Protein AF-A0A1F6Z0S8-F1 (afdb_monomer_lite)

Secondary structure (DSSP, 8-state):
---TTT----TTPPEEEEEETTEEEEEEHHHHHHH-PPB-PPPPHHHHHHHHS---HHHHHHHHTT--TTHHHHHHHHHHHHHHHHHHHHHHHHHHHHHHH----TTBPTTHHHHHHHHHHHTT--HHHHHHHHTS-HHHHHHHHHT---TTTHHHHHHHHHHHT---BTT------------------------GGG--HHHHHHHHHHHHHHHT-------------------PPPP----PPPHHHHHHHHH--

Structure (mmCIF, N/CA/C/O backbone):
data_AF-A0A1F6Z0S8-F1
#
_entry.id   AF-A0A1F6Z0S8-F1
#
loop_
_atom_site.group_PDB
_atom_site.id
_atom_site.type_symbol
_atom_site.label_atom_id
_atom_site.label_alt_id
_atom_site.label_comp_id
_atom_site.label_asym_id
_atom_site.label_entity_id
_atom_site.label_seq_id
_atom_site.pdbx_PDB_ins_code
_atom_site.Cartn_x
_atom_site.Cartn_y
_atom_site.Cartn_z
_atom_site.occupancy
_atom_site.B_iso_or_equiv
_atom_site.auth_seq_id
_atom_site.auth_comp_id
_atom_site.auth_asym_id
_atom_site.auth_atom_id
_atom_site.pdbx_PDB_model_num
ATOM 1 N N . MET A 1 1 ? -33.193 -1.444 57.296 1.00 81.31 1 MET A N 1
ATOM 2 C CA . MET A 1 1 ? -33.873 -1.836 56.042 1.00 81.31 1 MET A CA 1
ATOM 3 C C . MET A 1 1 ? -34.195 -3.302 56.176 1.00 81.31 1 MET A C 1
ATOM 5 O O . MET A 1 1 ? -33.295 -4.051 56.524 1.00 81.31 1 MET A O 1
ATOM 9 N N . GLU A 1 2 ? -35.451 -3.679 55.981 1.00 88.62 2 GLU A N 1
ATOM 10 C CA . GLU A 1 2 ? -35.928 -5.032 56.276 1.00 88.62 2 GLU A CA 1
ATOM 11 C C . GLU A 1 2 ? -36.569 -5.638 55.032 1.00 88.62 2 GLU A C 1
ATOM 13 O O . GLU A 1 2 ? -37.065 -4.918 54.161 1.00 88.62 2 GLU A O 1
ATOM 18 N N . CYS A 1 3 ? -36.525 -6.964 54.925 1.00 90.69 3 CYS A N 1
ATOM 19 C CA . CYS A 1 3 ? -37.205 -7.669 53.847 1.00 90.69 3 CYS A CA 1
ATOM 20 C C . CYS A 1 3 ? -38.718 -7.639 54.081 1.00 90.69 3 CYS A C 1
ATOM 22 O O . CYS A 1 3 ? -39.178 -8.128 55.109 1.00 90.69 3 CYS A O 1
ATOM 24 N N . TYR A 1 4 ? -39.492 -7.184 53.092 1.00 90.31 4 TYR A N 1
ATOM 25 C CA . TYR A 1 4 ? -40.957 -7.127 53.191 1.00 90.31 4 TYR A CA 1
ATOM 26 C C . TYR A 1 4 ? -41.605 -8.488 53.507 1.00 90.31 4 TYR A C 1
ATOM 28 O O . TYR A 1 4 ? -42.649 -8.549 54.143 1.00 90.31 4 TYR A O 1
ATOM 36 N N . ARG A 1 5 ? -40.994 -9.600 53.069 1.00 88.88 5 ARG A N 1
ATOM 37 C CA . ARG A 1 5 ? -41.604 -10.933 53.197 1.00 88.88 5 ARG A CA 1
ATOM 38 C C . ARG A 1 5 ? -41.213 -11.686 54.467 1.00 88.88 5 ARG A C 1
ATOM 40 O O . ARG A 1 5 ? -42.050 -12.367 55.042 1.00 88.88 5 ARG A O 1
ATOM 47 N N . CYS A 1 6 ? -39.942 -11.631 54.860 1.00 89.94 6 CYS A N 1
ATOM 48 C CA . CYS A 1 6 ? -39.420 -12.417 55.984 1.00 89.94 6 CYS A CA 1
ATOM 49 C C . CYS A 1 6 ? -38.992 -11.568 57.185 1.00 89.94 6 CYS A C 1
ATOM 51 O O . CYS A 1 6 ? -38.542 -12.130 58.176 1.00 89.94 6 CYS A O 1
ATOM 53 N N . GLY A 1 7 ? -39.078 -10.236 57.094 1.00 88.38 7 GLY A N 1
ATOM 54 C CA . GLY A 1 7 ? -38.724 -9.320 58.182 1.00 88.38 7 GLY A CA 1
ATOM 55 C C . GLY A 1 7 ? -37.238 -9.298 58.549 1.00 88.38 7 GLY A C 1
ATOM 56 O O . GLY A 1 7 ? -36.852 -8.640 59.505 1.00 88.38 7 GLY A O 1
ATOM 57 N N . THR A 1 8 ? -36.372 -10.009 57.818 1.00 89.69 8 THR A N 1
ATOM 58 C CA . THR A 1 8 ? -34.946 -10.076 58.159 1.00 89.69 8 THR A CA 1
ATOM 59 C C . THR A 1 8 ? -34.290 -8.714 57.941 1.00 89.69 8 THR A C 1
ATOM 61 O O . THR A 1 8 ? -34.353 -8.158 56.838 1.00 89.69 8 THR A O 1
ATOM 64 N N . SER A 1 9 ? -33.655 -8.195 58.991 1.00 86.12 9 SER A N 1
ATOM 65 C CA . SER A 1 9 ? -32.977 -6.893 59.042 1.00 86.12 9 SER A CA 1
ATOM 66 C C . SER A 1 9 ? -31.445 -7.012 59.102 1.00 86.12 9 SER A C 1
ATOM 68 O O . SER A 1 9 ? -30.747 -6.052 59.431 1.00 86.12 9 SER A O 1
ATOM 70 N N . ASP A 1 10 ? -30.913 -8.189 58.756 1.00 82.38 10 ASP A N 1
ATOM 71 C CA . ASP A 1 10 ? -29.490 -8.513 58.856 1.00 82.38 10 ASP A CA 1
ATOM 72 C C . ASP A 1 10 ? -28.592 -7.555 58.066 1.00 82.38 10 ASP A C 1
ATOM 74 O O . ASP A 1 10 ? -28.818 -7.260 56.890 1.00 82.38 10 ASP A O 1
ATOM 78 N N . ARG A 1 11 ? -27.486 -7.146 58.702 1.00 77.44 11 ARG A N 1
ATOM 79 C CA . ARG A 1 11 ? -26.474 -6.254 58.107 1.00 77.44 11 ARG A CA 1
ATOM 80 C C . ARG A 1 11 ? -25.754 -6.864 56.895 1.00 77.44 11 ARG A C 1
ATOM 82 O O . ARG A 1 11 ? -25.217 -6.116 56.087 1.00 77.44 11 ARG A O 1
ATOM 89 N N . ASN A 1 12 ? -25.768 -8.192 56.752 1.00 83.12 12 ASN A N 1
ATOM 90 C CA . ASN A 1 12 ? -25.024 -8.920 55.715 1.00 83.12 12 ASN A CA 1
ATOM 91 C C . ASN A 1 12 ? -25.892 -9.432 54.554 1.00 83.12 12 ASN A C 1
ATOM 93 O O . ASN A 1 12 ? -25.399 -10.165 53.698 1.00 83.12 12 ASN A O 1
ATOM 97 N N . VAL A 1 13 ? -27.174 -9.068 54.496 1.00 88.06 13 VAL A N 1
ATOM 98 C CA . VAL A 1 13 ? -28.085 -9.566 53.459 1.00 88.06 13 VAL A CA 1
ATOM 99 C C . VAL A 1 13 ? -28.227 -8.544 52.331 1.00 88.06 13 VAL A C 1
ATOM 101 O O . VAL A 1 13 ? -28.484 -7.363 52.560 1.00 88.06 13 VAL A O 1
ATOM 104 N N . ARG A 1 14 ? -28.067 -9.001 51.082 1.00 89.19 14 ARG A N 1
ATOM 105 C CA . ARG A 1 14 ? -28.307 -8.175 49.892 1.00 89.19 14 ARG A CA 1
ATOM 106 C C . ARG A 1 14 ? -29.809 -8.014 49.673 1.00 89.19 14 ARG A C 1
ATOM 108 O O . ARG A 1 14 ? -30.541 -9.001 49.567 1.00 89.19 14 ARG A O 1
ATOM 115 N N . PHE A 1 15 ? -30.245 -6.763 49.592 1.00 91.50 15 PHE A N 1
ATOM 116 C CA . PHE A 1 15 ? -31.619 -6.400 49.272 1.00 91.50 15 PHE A CA 1
ATOM 117 C C . PHE A 1 15 ? -31.723 -5.983 47.807 1.00 91.50 15 PHE A C 1
ATOM 119 O O . PHE A 1 15 ? -30.885 -5.229 47.311 1.00 91.50 15 PHE A O 1
ATOM 126 N N . PHE A 1 16 ? -32.770 -6.450 47.139 1.00 91.69 16 PHE A N 1
ATOM 127 C CA . PHE A 1 16 ? -33.133 -6.058 45.784 1.00 91.69 16 PHE A CA 1
ATOM 128 C C . PHE A 1 16 ? -34.424 -5.248 45.815 1.00 91.69 16 PHE A C 1
ATOM 130 O O . PHE A 1 16 ? -35.341 -5.574 46.571 1.00 91.69 16 PHE A O 1
ATOM 137 N N . ASP A 1 17 ? -34.492 -4.210 44.986 1.00 92.12 17 ASP A N 1
ATOM 138 C CA . ASP A 1 17 ? -35.717 -3.449 44.764 1.00 92.12 17 ASP A CA 1
ATOM 139 C C . ASP A 1 17 ? -36.582 -4.223 43.752 1.00 92.12 17 ASP A C 1
ATOM 141 O O . ASP A 1 17 ? -36.163 -4.494 42.624 1.00 92.12 17 ASP A O 1
ATOM 145 N N . VAL A 1 18 ? -37.779 -4.626 44.170 1.00 93.38 18 VAL A N 1
ATOM 146 C CA . VAL A 1 18 ? -38.701 -5.484 43.416 1.00 93.38 18 VAL A CA 1
ATOM 147 C C . VAL A 1 18 ? -40.029 -4.760 43.221 1.00 93.38 18 VAL A C 1
ATOM 149 O O . VAL A 1 18 ? -40.500 -4.070 44.125 1.00 93.38 18 VAL A O 1
ATOM 152 N N . ILE A 1 19 ? -40.655 -4.933 42.056 1.00 91.81 19 ILE A N 1
ATOM 153 C CA . ILE A 1 19 ? -41.957 -4.331 41.743 1.00 91.81 19 ILE A CA 1
ATOM 154 C C . ILE A 1 19 ? -43.080 -5.307 42.117 1.00 91.81 19 ILE A C 1
ATOM 156 O O . ILE A 1 19 ? -43.172 -6.400 41.558 1.00 91.81 19 ILE A O 1
ATOM 160 N N . LYS A 1 20 ? -43.957 -4.907 43.044 1.00 90.31 20 LYS A N 1
ATOM 161 C CA . LYS A 1 20 ? -45.204 -5.616 43.383 1.00 90.31 20 LYS A CA 1
ATOM 162 C C . LYS A 1 20 ? -46.411 -4.690 43.195 1.00 90.31 20 LYS A C 1
ATOM 164 O O . LYS A 1 20 ? -46.262 -3.507 42.908 1.00 90.31 20 LYS A O 1
ATOM 169 N N . ARG A 1 21 ? -47.624 -5.231 43.372 1.00 89.31 21 ARG A N 1
ATOM 170 C CA . ARG A 1 21 ? -48.889 -4.476 43.244 1.00 89.31 21 ARG A CA 1
ATOM 171 C C . ARG A 1 21 ? -48.972 -3.269 44.186 1.00 89.31 21 ARG A C 1
ATOM 173 O O . ARG A 1 21 ? -49.600 -2.279 43.842 1.00 89.31 21 ARG A O 1
ATOM 180 N N . GLU A 1 22 ? -48.321 -3.356 45.340 1.00 89.94 22 GLU A N 1
ATOM 181 C CA . GLU A 1 22 ? -48.301 -2.313 46.374 1.00 89.94 22 GLU A CA 1
ATOM 182 C C . GLU A 1 22 ? -47.196 -1.263 46.159 1.00 89.94 22 GLU A C 1
ATOM 184 O O . GLU A 1 22 ? -47.121 -0.287 46.899 1.00 89.94 22 GLU A O 1
ATOM 189 N N . GLY A 1 23 ? -46.341 -1.439 45.144 1.00 90.44 23 GLY A N 1
ATOM 190 C CA . GLY A 1 23 ? -45.241 -0.530 44.826 1.00 90.44 23 GLY A CA 1
ATOM 191 C C . GLY A 1 23 ? -43.871 -1.210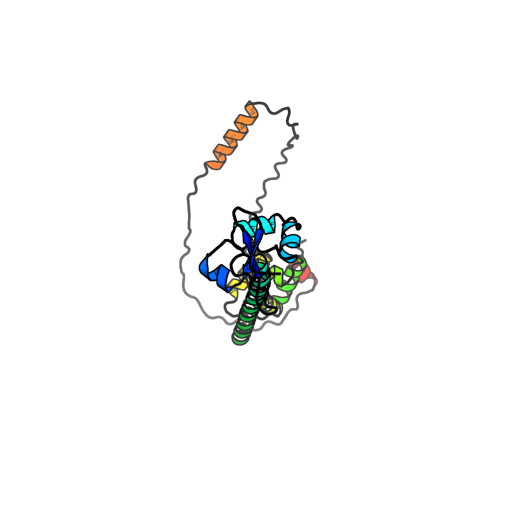 44.796 1.00 90.44 23 GLY A C 1
ATOM 192 O O . GLY A 1 23 ? -43.751 -2.431 44.655 1.00 90.44 23 GLY A O 1
ATOM 193 N N . ILE A 1 24 ? -42.821 -0.391 44.889 1.00 91.31 24 ILE A N 1
ATOM 194 C CA . ILE A 1 24 ? -41.424 -0.842 44.887 1.00 91.31 24 ILE A CA 1
ATOM 195 C C . ILE A 1 24 ? -41.039 -1.224 46.315 1.00 91.31 24 ILE A C 1
ATOM 197 O O . ILE A 1 24 ? -41.028 -0.375 47.205 1.00 91.31 24 ILE A O 1
ATOM 201 N N . MET A 1 25 ? -40.707 -2.495 46.535 1.00 92.81 25 MET A N 1
ATOM 202 C CA . MET A 1 25 ? -40.391 -3.033 47.859 1.00 92.81 25 MET A CA 1
ATOM 203 C C . MET A 1 25 ? -39.044 -3.746 47.875 1.00 92.81 25 MET A C 1
ATOM 205 O O . MET A 1 25 ? -38.602 -4.291 46.865 1.00 92.81 25 MET A O 1
ATOM 209 N N . LYS A 1 26 ? -38.393 -3.764 49.043 1.00 91.81 26 LYS A N 1
ATOM 210 C CA . LYS A 1 26 ? -37.096 -4.422 49.227 1.00 91.81 26 LYS A CA 1
ATOM 211 C C . LYS A 1 26 ? -37.271 -5.871 49.647 1.00 91.81 26 LYS A C 1
ATOM 213 O O . LYS A 1 26 ? -37.940 -6.172 50.637 1.00 91.81 26 LYS A O 1
ATOM 218 N N . VAL A 1 27 ? -36.637 -6.769 48.905 1.00 93.81 27 VAL A N 1
ATOM 219 C CA . VAL A 1 27 ? -36.696 -8.214 49.136 1.00 93.81 27 VAL A CA 1
ATOM 220 C C . VAL A 1 27 ? -35.275 -8.748 49.296 1.00 93.81 27 VAL A C 1
ATOM 222 O O . VAL A 1 27 ? -34.368 -8.341 48.572 1.00 93.81 27 VAL A O 1
ATOM 225 N N . CYS A 1 28 ? -35.054 -9.636 50.266 1.00 93.00 28 CYS A N 1
ATOM 226 C CA . CYS A 1 28 ? -33.763 -10.302 50.426 1.00 93.00 28 CYS A CA 1
ATOM 227 C C . CYS A 1 28 ? -33.511 -11.312 49.299 1.00 93.00 28 CYS A C 1
ATOM 229 O O . CYS A 1 28 ? -34.447 -11.841 48.696 1.00 93.00 28 CYS A O 1
ATOM 231 N N . GLU A 1 29 ? -32.245 -11.644 49.056 1.00 90.62 29 GLU A N 1
ATOM 232 C CA . GLU A 1 29 ? -31.849 -12.615 48.026 1.00 90.62 29 GLU A CA 1
ATOM 233 C C . GLU A 1 29 ? -32.585 -13.966 48.135 1.00 90.62 29 GLU A C 1
ATOM 235 O O . GLU A 1 29 ? -33.009 -14.530 47.126 1.00 90.62 29 GLU A O 1
ATOM 240 N N . ASN A 1 30 ? -32.805 -14.459 49.358 1.00 91.62 30 ASN A N 1
ATOM 241 C CA . ASN A 1 30 ? -33.485 -15.735 49.597 1.00 91.62 30 ASN A CA 1
ATOM 242 C C . ASN A 1 30 ? -34.972 -15.698 49.228 1.00 91.62 30 ASN A C 1
ATOM 244 O O . ASN A 1 30 ? -35.508 -16.685 48.729 1.00 91.62 30 ASN A O 1
ATOM 248 N N . CYS A 1 31 ? -35.654 -14.579 49.482 1.00 91.56 31 CYS A N 1
ATOM 249 C CA . CYS A 1 31 ? -37.053 -14.413 49.097 1.00 91.56 31 CYS A CA 1
ATOM 250 C C . CYS A 1 31 ? -37.191 -14.142 47.597 1.00 91.56 31 CYS A C 1
ATOM 252 O O . CYS A 1 31 ? -38.133 -14.643 46.991 1.00 91.56 31 CYS A O 1
ATOM 254 N N . TYR A 1 32 ? -36.238 -13.424 46.998 1.00 91.81 32 TYR A N 1
ATOM 255 C CA . TYR A 1 32 ? -36.202 -13.177 45.559 1.00 91.81 32 TYR A CA 1
ATOM 256 C C . TYR A 1 32 ? -36.126 -14.486 44.760 1.00 91.81 32 TYR A C 1
ATOM 258 O O . TYR A 1 32 ? -36.982 -14.725 43.915 1.00 91.81 32 TYR A O 1
ATOM 266 N N . LYS A 1 33 ? -35.194 -15.385 45.112 1.00 89.94 33 LYS A N 1
ATOM 267 C CA . LYS A 1 33 ? -35.036 -16.705 44.465 1.00 89.94 33 LYS A CA 1
ATOM 268 C C . LYS A 1 33 ? -36.268 -17.613 44.564 1.00 89.94 33 LYS A C 1
ATOM 270 O O . LYS A 1 33 ? -36.356 -18.591 43.838 1.00 89.94 33 LYS A O 1
ATOM 275 N N . LYS A 1 34 ? -37.180 -17.345 45.505 1.00 92.69 34 LYS A N 1
ATOM 276 C CA . LYS A 1 34 ? -38.407 -18.135 45.700 1.00 92.69 34 LYS A CA 1
ATOM 277 C C . LYS A 1 34 ? -39.610 -17.582 44.937 1.00 92.69 34 LYS A C 1
ATOM 279 O O . LYS A 1 34 ? -40.561 -18.323 44.730 1.00 92.69 34 LYS A O 1
ATOM 284 N N . GLU A 1 35 ? -39.624 -16.286 44.628 1.00 85.00 35 GLU A N 1
ATOM 285 C CA . GLU A 1 35 ? -40.779 -15.619 44.005 1.00 85.00 35 GLU A CA 1
ATOM 286 C C . GLU A 1 35 ? -40.550 -15.203 42.555 1.00 85.00 35 GLU A C 1
ATOM 288 O O . GLU A 1 35 ? -41.513 -14.768 41.931 1.00 85.00 35 GLU A O 1
ATOM 293 N N . ASP A 1 36 ? -39.310 -15.245 42.051 1.00 84.50 36 ASP A N 1
ATOM 294 C CA . ASP A 1 36 ? -38.936 -14.789 40.701 1.00 84.50 36 ASP A CA 1
ATOM 295 C C . ASP A 1 36 ? -39.568 -13.438 40.320 1.00 84.50 36 ASP A C 1
ATOM 297 O O . ASP A 1 36 ? -40.016 -13.195 39.200 1.00 84.50 36 ASP A O 1
ATOM 301 N N . SER A 1 37 ? -39.643 -12.527 41.291 1.00 88.12 37 SER A N 1
ATOM 302 C CA . SER A 1 37 ? -40.313 -11.242 41.107 1.00 88.12 37 SER A CA 1
ATOM 303 C C . SER A 1 37 ? -39.421 -10.261 40.338 1.00 88.12 37 SER A C 1
ATOM 305 O O . SER A 1 37 ? -38.253 -10.137 40.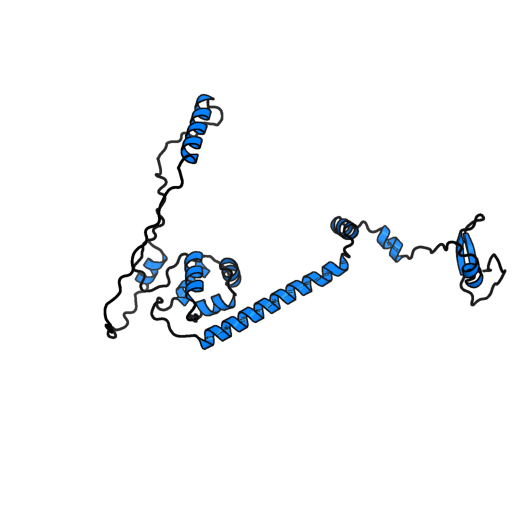676 1.00 88.12 37 SER A O 1
ATOM 307 N N . PRO A 1 38 ? -39.924 -9.491 39.362 1.00 86.75 38 PRO A N 1
ATOM 308 C CA . PRO A 1 38 ? -39.087 -8.645 38.511 1.00 86.75 38 PRO A CA 1
ATOM 309 C C . PRO A 1 38 ? -38.287 -7.610 39.321 1.00 86.75 38 PRO A C 1
ATOM 311 O O . PRO A 1 38 ? -38.851 -6.793 40.056 1.00 86.75 38 PRO A O 1
ATOM 314 N N . VAL A 1 39 ? -36.958 -7.645 39.174 1.00 89.50 39 VAL A N 1
ATOM 315 C CA . VAL A 1 39 ? -36.032 -6.724 39.852 1.00 89.50 39 VAL A CA 1
ATOM 316 C C . VAL A 1 39 ? -35.915 -5.433 39.065 1.00 89.50 39 VAL A C 1
ATOM 318 O O . VAL A 1 39 ? -35.562 -5.440 37.885 1.00 89.50 39 VAL A O 1
ATOM 321 N N . PHE A 1 40 ? -36.108 -4.315 39.753 1.00 85.88 40 PHE A N 1
ATOM 322 C CA . PHE A 1 40 ? -35.794 -3.004 39.218 1.00 85.88 40 PHE A CA 1
ATOM 323 C C . PHE A 1 40 ? -34.341 -2.659 39.548 1.00 85.88 40 PHE A C 1
ATOM 325 O O . PHE A 1 40 ? -33.984 -2.408 40.699 1.00 85.88 40 PHE A O 1
ATOM 332 N N . ARG A 1 41 ? -33.472 -2.649 38.534 1.00 82.50 41 ARG A N 1
ATOM 333 C CA . ARG A 1 41 ? -32.110 -2.124 38.681 1.00 82.50 41 ARG A CA 1
ATOM 334 C C . ARG A 1 41 ? -32.117 -0.661 38.280 1.00 82.50 41 ARG A C 1
ATOM 336 O O . ARG A 1 41 ? -32.463 -0.339 37.146 1.00 82.50 41 ARG A O 1
ATOM 343 N N . LYS A 1 42 ? -31.713 0.218 39.200 1.00 85.25 42 LYS A N 1
ATOM 344 C CA . LYS A 1 42 ? -31.453 1.616 38.846 1.00 85.25 42 LYS A CA 1
ATOM 345 C C . LYS A 1 42 ? -30.380 1.643 37.746 1.00 85.25 42 LYS A C 1
ATOM 347 O O . LYS A 1 42 ? -29.369 0.953 37.913 1.00 85.25 42 LYS A O 1
ATOM 352 N N . PRO A 1 43 ? -30.595 2.388 36.646 1.00 85.75 43 PRO A N 1
ATOM 353 C CA . PRO A 1 43 ? -29.585 2.541 35.609 1.00 85.75 43 PRO A CA 1
ATOM 354 C C . PRO A 1 43 ? -28.276 3.033 36.216 1.00 85.75 43 PRO A C 1
ATOM 356 O O . PRO A 1 43 ? -28.281 3.865 37.127 1.00 85.75 43 PRO A O 1
ATOM 359 N N . THR A 1 44 ? -27.152 2.522 35.724 1.00 87.69 44 THR A N 1
ATOM 360 C CA . THR A 1 44 ? -25.850 3.060 36.125 1.00 87.69 44 THR A CA 1
ATOM 361 C C . THR A 1 44 ? -25.655 4.448 35.516 1.00 87.69 44 THR A C 1
ATOM 363 O O . THR A 1 44 ? -26.183 4.752 34.447 1.00 87.69 44 THR A O 1
ATOM 366 N N . GLU A 1 45 ? -24.856 5.301 36.159 1.00 87.81 45 GLU A N 1
ATOM 367 C CA . GLU A 1 45 ? -24.551 6.643 35.632 1.00 87.81 45 GLU A CA 1
ATOM 368 C C . GLU A 1 45 ? -23.966 6.602 34.212 1.00 87.81 45 GLU A C 1
ATOM 370 O O . GLU A 1 45 ? -24.210 7.495 33.404 1.00 87.81 45 GLU A O 1
ATOM 375 N N . PHE A 1 46 ? -23.233 5.534 33.882 1.00 83.19 46 PHE A N 1
ATOM 376 C CA . PHE A 1 46 ? -22.716 5.292 32.537 1.00 83.19 46 PHE A CA 1
ATOM 377 C C . PHE A 1 46 ? -23.832 5.092 31.507 1.00 83.19 46 PHE A C 1
ATOM 379 O O . PHE A 1 46 ? -23.766 5.673 30.428 1.00 83.19 46 PHE A O 1
ATOM 386 N N . GLN A 1 47 ? -24.879 4.337 31.852 1.00 83.00 47 GLN A N 1
ATOM 387 C CA . GLN A 1 47 ? -26.029 4.128 30.969 1.00 83.00 47 GLN A CA 1
ATOM 388 C C . GLN A 1 47 ? -26.807 5.428 30.751 1.00 83.00 47 GLN A C 1
ATOM 390 O O . GLN A 1 47 ? -27.226 5.707 29.632 1.00 83.00 47 GLN A O 1
ATOM 395 N N . LEU A 1 48 ? -26.955 6.254 31.792 1.00 86.19 48 LEU A N 1
ATOM 396 C CA . LEU A 1 48 ? -27.608 7.561 31.669 1.00 86.19 48 LEU A CA 1
ATOM 397 C C . LEU A 1 48 ? -26.823 8.491 30.732 1.00 86.19 48 LEU A C 1
ATOM 399 O O . LEU A 1 48 ? -27.399 9.043 29.796 1.00 86.19 48 LEU A O 1
ATOM 403 N N . LYS A 1 49 ? -25.498 8.578 30.901 1.00 86.44 49 LYS A N 1
ATOM 404 C CA . LYS A 1 49 ? -24.625 9.376 30.022 1.00 86.44 49 LYS A CA 1
ATOM 405 C C . LYS A 1 49 ? -24.636 8.898 28.568 1.00 86.44 49 LYS A C 1
ATOM 407 O O . LYS A 1 49 ? -24.574 9.717 27.652 1.00 86.44 49 LYS A O 1
ATOM 412 N N . GLU A 1 50 ? -24.710 7.590 28.328 1.00 81.56 50 GLU A N 1
ATOM 413 C CA . GLU A 1 50 ? -24.822 7.050 26.967 1.00 81.56 50 GLU A CA 1
ATOM 414 C C . GLU A 1 50 ? -26.157 7.385 26.297 1.00 81.56 50 GLU A C 1
ATOM 416 O O . GLU A 1 50 ? -26.180 7.606 25.088 1.00 81.56 50 GLU A O 1
ATOM 421 N N . ILE A 1 51 ? -27.250 7.444 27.062 1.00 82.06 51 ILE A N 1
ATOM 422 C CA . ILE A 1 51 ? -28.580 7.813 26.554 1.00 82.06 51 ILE A CA 1
ATOM 423 C C . ILE A 1 51 ? -28.652 9.315 26.249 1.00 82.06 51 ILE A C 1
ATOM 425 O O . ILE A 1 51 ? -29.234 9.713 25.240 1.00 82.06 51 ILE A O 1
ATOM 429 N N . GLU A 1 52 ? -28.037 10.152 27.087 1.00 86.56 52 GLU A N 1
ATOM 430 C CA . GLU A 1 52 ? -27.957 11.601 26.864 1.00 86.56 52 GLU A CA 1
ATOM 431 C C . GLU A 1 52 ? -27.119 11.954 25.628 1.00 86.56 52 GLU A C 1
ATOM 433 O O . GLU A 1 52 ? -27.392 12.935 24.924 1.00 86.56 52 GLU A O 1
ATOM 438 N N . ARG A 1 53 ? -26.107 11.137 25.314 1.00 86.56 53 ARG A N 1
ATOM 439 C CA . ARG A 1 53 ? -25.286 11.323 24.122 1.00 86.56 53 ARG A CA 1
ATOM 440 C C . ARG A 1 53 ? -26.094 10.992 22.868 1.00 86.56 53 ARG A C 1
ATOM 442 O O . ARG A 1 53 ? -26.377 9.838 22.573 1.00 86.56 53 ARG A O 1
ATOM 449 N N . LYS A 1 54 ? -26.380 12.003 22.043 1.00 85.25 54 LYS A N 1
ATOM 450 C CA . LYS A 1 54 ? -26.958 11.794 20.704 1.00 85.25 54 LYS A CA 1
ATOM 451 C C . LYS A 1 54 ? -25.944 11.040 19.821 1.00 85.25 54 LYS A C 1
ATOM 453 O O . LYS A 1 54 ? -24.902 11.622 19.504 1.00 85.25 54 LYS A O 1
ATOM 458 N N . PRO A 1 55 ? -26.206 9.781 19.411 1.00 84.81 55 PRO A N 1
ATOM 459 C CA . PRO A 1 55 ? -25.281 9.050 18.553 1.00 84.81 55 PRO A CA 1
ATOM 460 C C . PRO A 1 55 ? -25.231 9.697 17.168 1.00 84.81 55 PRO A C 1
ATOM 462 O O . PRO A 1 55 ? -26.246 10.176 16.651 1.00 84.81 55 PRO A O 1
ATOM 465 N N . GLY A 1 56 ? -24.048 9.688 16.553 1.00 88.38 56 GLY A N 1
ATOM 466 C CA . GLY A 1 56 ? -23.879 10.169 15.182 1.00 88.38 56 GLY A CA 1
ATOM 467 C C . GLY A 1 56 ? -24.611 9.282 14.169 1.00 88.38 56 GLY A C 1
ATOM 468 O O . GLY A 1 56 ? -24.921 8.123 14.449 1.00 88.38 56 GLY A O 1
ATOM 469 N N . ILE A 1 57 ? -24.840 9.801 12.957 1.00 90.75 57 ILE A N 1
ATOM 470 C CA . ILE A 1 57 ? -25.492 9.057 11.860 1.00 90.75 57 ILE A CA 1
ATOM 471 C C . ILE A 1 57 ? -24.785 7.713 11.616 1.00 90.75 57 ILE A C 1
ATOM 473 O O . ILE A 1 57 ? -25.427 6.668 11.568 1.00 90.75 57 ILE A O 1
ATOM 477 N N . TYR A 1 58 ? -23.451 7.726 11.552 1.00 84.25 58 TYR A N 1
ATOM 478 C CA . TYR A 1 58 ? -22.641 6.523 11.346 1.00 84.25 58 TYR A CA 1
ATOM 479 C C . TYR A 1 58 ? -22.796 5.486 12.471 1.00 84.25 58 TYR A C 1
ATOM 481 O O . TYR A 1 58 ? -22.844 4.285 12.217 1.00 84.25 58 TYR A O 1
ATOM 489 N N . GLU A 1 59 ? -22.892 5.939 13.720 1.00 88.31 59 GLU A N 1
ATOM 490 C CA . GLU A 1 59 ? -23.046 5.066 14.884 1.00 88.31 59 GLU A CA 1
ATOM 491 C C . GLU A 1 59 ? -24.437 4.424 14.918 1.00 88.31 59 GLU A C 1
ATOM 493 O O . GLU A 1 59 ? -24.551 3.231 15.192 1.00 88.31 59 GLU A O 1
ATOM 498 N N . ARG A 1 60 ? -25.483 5.177 14.539 1.00 87.62 60 ARG A N 1
ATOM 499 C CA . ARG A 1 60 ? -26.835 4.627 14.341 1.00 87.62 60 ARG A CA 1
ATOM 500 C C . ARG A 1 60 ? -26.852 3.547 13.269 1.00 87.62 60 ARG A C 1
ATOM 502 O O . ARG A 1 60 ? -27.358 2.462 13.528 1.00 87.62 60 ARG A O 1
ATOM 509 N N . LEU A 1 61 ? -26.273 3.828 12.101 1.00 90.25 61 LEU A N 1
ATOM 510 C CA . LEU A 1 61 ? -26.207 2.860 11.004 1.00 90.25 61 LEU A CA 1
ATOM 511 C C . LEU A 1 61 ? -25.424 1.604 11.404 1.00 90.25 61 LEU A C 1
ATOM 513 O O . LEU A 1 61 ? -25.854 0.496 11.104 1.00 90.25 61 LEU A O 1
ATOM 517 N N . SER A 1 62 ? -24.319 1.767 12.137 1.00 88.94 62 SER A N 1
ATOM 518 C CA . SER A 1 62 ? -23.519 0.637 12.630 1.00 88.94 62 SER A CA 1
ATOM 519 C C . SER A 1 62 ? -24.312 -0.227 13.619 1.00 88.94 62 SER A C 1
ATOM 521 O O . SER A 1 62 ? -24.351 -1.444 13.461 1.00 88.94 62 SER A O 1
ATOM 523 N N . ARG A 1 63 ? -25.024 0.394 14.576 1.00 87.00 63 ARG A N 1
ATOM 524 C CA . ARG A 1 63 ? -25.907 -0.323 15.516 1.00 87.00 63 ARG A CA 1
ATOM 525 C C . ARG A 1 63 ? -27.049 -1.049 14.803 1.00 87.00 63 ARG A C 1
ATOM 527 O O . ARG A 1 63 ? -27.344 -2.182 15.161 1.00 87.00 63 ARG A O 1
ATOM 534 N N . MET A 1 64 ? -27.665 -0.432 13.791 1.00 89.19 64 MET A N 1
ATOM 535 C CA . MET A 1 64 ? -28.725 -1.070 12.994 1.00 89.19 64 MET A CA 1
ATOM 536 C C . MET A 1 64 ? -28.218 -2.276 12.198 1.00 89.19 64 MET A C 1
ATOM 538 O O . MET A 1 64 ? -28.958 -3.234 12.013 1.00 89.19 64 MET A O 1
ATOM 542 N N . ALA A 1 65 ? -26.961 -2.243 11.759 1.00 89.19 65 ALA A N 1
ATOM 543 C CA . ALA A 1 65 ? -26.318 -3.352 11.062 1.00 89.19 65 ALA A CA 1
ATOM 544 C C . ALA A 1 65 ? -25.783 -4.450 12.004 1.00 89.19 65 ALA A C 1
ATOM 546 O O . ALA A 1 65 ? -25.215 -5.425 11.523 1.00 89.19 65 ALA A O 1
ATOM 547 N N . GLY A 1 66 ? -25.911 -4.293 13.329 1.00 86.69 66 GLY A N 1
ATOM 548 C CA . GLY A 1 66 ? -25.338 -5.221 14.309 1.00 86.69 66 GLY A CA 1
ATOM 549 C C . GLY A 1 66 ? -23.807 -5.177 14.392 1.00 86.69 66 GLY A C 1
ATOM 550 O O . GLY A 1 66 ? -23.198 -6.112 14.897 1.00 86.69 66 GLY A O 1
ATOM 551 N N . ILE A 1 67 ? -23.175 -4.108 13.893 1.00 84.38 67 ILE A N 1
ATOM 552 C CA . ILE A 1 67 ? -21.716 -3.960 13.860 1.00 84.38 67 ILE A CA 1
ATOM 553 C C . ILE A 1 67 ? -21.280 -3.068 15.021 1.00 84.38 67 ILE A C 1
ATOM 555 O O . ILE A 1 67 ? -21.681 -1.902 15.108 1.00 84.38 67 ILE A O 1
ATOM 559 N N . ASN A 1 68 ? -20.396 -3.581 15.879 1.00 81.56 68 ASN A N 1
ATOM 560 C CA . ASN A 1 68 ? -19.807 -2.792 16.954 1.00 81.56 68 ASN A CA 1
ATOM 561 C C . ASN A 1 68 ? -18.837 -1.743 16.374 1.00 81.56 68 ASN A C 1
ATOM 563 O O . ASN A 1 68 ? -17.813 -2.084 15.775 1.00 81.56 68 ASN A O 1
ATOM 567 N N . PRO A 1 69 ? -19.095 -0.436 16.564 1.00 75.31 69 PRO A N 1
ATOM 568 C CA . PRO A 1 69 ? -18.261 0.616 15.985 1.00 75.31 69 PRO A CA 1
ATOM 569 C C . PRO A 1 69 ? -16.839 0.649 16.569 1.00 75.31 69 PRO A C 1
ATOM 571 O O . PRO A 1 69 ? -15.945 1.225 15.946 1.00 75.31 69 PRO A O 1
ATOM 574 N N . GLN A 1 70 ? -16.619 0.056 17.747 1.00 76.69 70 GLN A N 1
ATOM 575 C CA . GLN A 1 70 ? -15.295 -0.070 18.361 1.00 76.69 70 GLN A CA 1
ATOM 576 C C . GLN A 1 70 ? -14.441 -1.151 17.686 1.00 76.69 70 GLN A C 1
ATOM 578 O O . GLN A 1 70 ? -13.301 -0.859 17.337 1.00 76.69 70 GLN A O 1
ATOM 583 N N . GLU A 1 71 ? -14.998 -2.332 17.406 1.00 74.44 71 GLU A N 1
ATOM 584 C CA . GLU A 1 71 ? -14.290 -3.435 16.727 1.00 74.44 71 GLU A CA 1
ATOM 585 C C . GLU A 1 71 ? -13.781 -3.005 15.344 1.00 74.44 71 GLU A C 1
ATOM 587 O O . GLU A 1 71 ? -12.611 -3.184 14.997 1.00 74.44 71 GLU A O 1
ATOM 592 N N . ARG A 1 72 ? -14.613 -2.273 14.594 1.00 67.31 72 ARG A N 1
ATOM 593 C CA . ARG A 1 72 ? -14.247 -1.775 13.261 1.00 67.31 72 ARG A CA 1
ATOM 594 C C . ARG A 1 72 ? -13.096 -0.759 13.273 1.00 67.31 72 ARG A C 1
ATOM 596 O O . ARG A 1 72 ? -12.395 -0.594 12.272 1.00 67.31 72 ARG A O 1
ATOM 603 N N . ARG A 1 73 ? -12.905 -0.034 14.384 1.00 69.56 73 ARG A N 1
ATOM 604 C CA . ARG A 1 73 ? -11.785 0.912 14.549 1.00 69.56 73 ARG A CA 1
ATOM 605 C C . ARG A 1 73 ? -10.468 0.191 14.804 1.00 69.56 73 ARG A C 1
ATOM 607 O O . ARG A 1 73 ? -9.437 0.686 14.362 1.00 69.56 73 ARG A O 1
ATOM 614 N N . THR A 1 74 ? -10.504 -0.953 15.479 1.00 72.56 74 THR A N 1
ATOM 615 C CA . THR A 1 74 ? -9.327 -1.793 15.734 1.00 72.56 74 THR A CA 1
ATOM 616 C C . THR A 1 74 ? -8.922 -2.632 14.522 1.00 72.56 74 THR A C 1
ATOM 618 O O . THR A 1 74 ? -7.732 -2.809 14.286 1.00 72.56 74 THR A O 1
ATOM 621 N N . GLU A 1 75 ? -9.872 -3.080 13.699 1.00 70.44 75 GLU A N 1
ATOM 622 C CA . GLU A 1 75 ? -9.581 -3.917 12.523 1.00 70.44 75 GLU A CA 1
ATOM 623 C C . GLU A 1 75 ? -8.923 -3.154 11.366 1.00 70.44 75 GLU A C 1
ATOM 625 O O . GLU A 1 75 ? -7.992 -3.651 10.735 1.00 70.44 75 GLU A O 1
ATOM 630 N N . ARG A 1 76 ? -9.357 -1.915 11.095 1.00 72.19 76 ARG A N 1
ATOM 631 C CA . ARG A 1 76 ? -8.797 -1.093 10.006 1.00 72.19 76 ARG A CA 1
ATOM 632 C C . ARG A 1 76 ? -7.266 -0.957 10.029 1.00 72.19 76 ARG A C 1
ATOM 634 O O . ARG A 1 76 ? -6.655 -1.202 8.991 1.00 72.19 76 ARG A O 1
ATOM 641 N N . PRO A 1 77 ? -6.623 -0.558 11.141 1.00 72.69 77 PRO A N 1
ATOM 642 C CA . PRO A 1 77 ? -5.169 -0.433 11.174 1.00 72.69 77 PRO A CA 1
ATOM 643 C C . PRO A 1 77 ? -4.459 -1.784 11.016 1.00 72.69 77 PRO A C 1
ATOM 645 O O . PRO A 1 77 ? -3.379 -1.825 10.433 1.00 72.69 77 PRO A O 1
ATOM 648 N N . LEU A 1 78 ? -5.059 -2.892 11.470 1.00 70.25 78 LEU A N 1
ATOM 649 C CA . LEU A 1 78 ? -4.486 -4.229 11.291 1.00 70.25 78 LEU A CA 1
ATOM 650 C C . LEU A 1 78 ? -4.438 -4.632 9.814 1.00 70.25 78 LEU A C 1
ATOM 652 O O . LEU A 1 78 ? -3.396 -5.096 9.356 1.00 70.25 78 LEU A O 1
ATOM 656 N N . LEU A 1 79 ? -5.515 -4.387 9.064 1.00 67.81 79 LEU A N 1
ATOM 657 C CA . LEU A 1 79 ? -5.571 -4.673 7.625 1.00 67.81 79 LEU A CA 1
ATOM 658 C C . LEU A 1 79 ? -4.544 -3.845 6.842 1.00 67.81 79 LEU A C 1
ATOM 6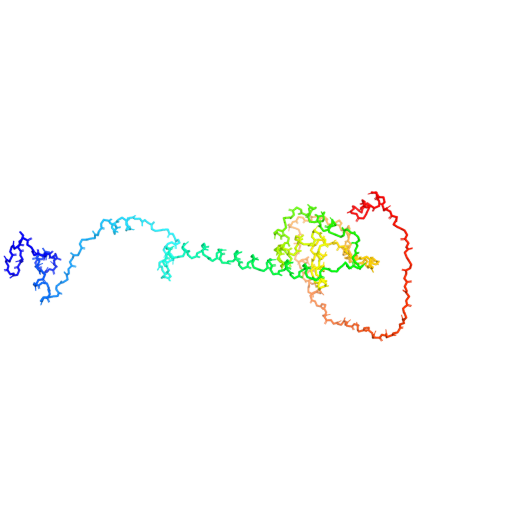60 O O . LEU A 1 79 ? -3.784 -4.390 6.047 1.00 67.81 79 LEU A O 1
ATOM 664 N N . ILE A 1 80 ? -4.435 -2.546 7.142 1.00 72.62 80 ILE A N 1
ATOM 665 C CA . ILE A 1 80 ? -3.434 -1.670 6.510 1.00 72.62 80 ILE A CA 1
ATOM 666 C C . ILE A 1 80 ? -2.013 -2.189 6.786 1.00 72.62 80 ILE A C 1
ATOM 668 O O . ILE A 1 80 ? -1.170 -2.224 5.889 1.00 72.62 80 ILE A O 1
ATOM 672 N N . ASN A 1 81 ? -1.737 -2.632 8.014 1.00 75.19 81 ASN A N 1
ATOM 673 C CA . ASN A 1 81 ? -0.429 -3.180 8.369 1.00 75.19 81 ASN A CA 1
ATOM 674 C C . ASN A 1 81 ? -0.133 -4.498 7.636 1.00 75.19 81 ASN A C 1
ATOM 676 O O . ASN A 1 81 ? 0.995 -4.690 7.175 1.00 75.19 81 ASN A O 1
ATOM 680 N N . GLN A 1 82 ? -1.126 -5.379 7.487 1.00 76.50 82 GLN A N 1
ATOM 681 C CA . GLN A 1 82 ? -0.991 -6.623 6.722 1.00 76.50 82 GLN A CA 1
ATOM 682 C C . GLN A 1 82 ? -0.663 -6.343 5.250 1.00 76.50 82 GLN A C 1
ATOM 684 O O . GLN A 1 82 ? 0.304 -6.905 4.732 1.00 76.50 82 GLN A O 1
ATOM 689 N N . ASP A 1 83 ? -1.357 -5.392 4.620 1.00 79.88 83 ASP A N 1
ATOM 690 C CA . ASP A 1 83 ? -1.092 -4.995 3.232 1.00 79.88 83 ASP A CA 1
ATOM 691 C C . ASP A 1 83 ? 0.332 -4.459 3.050 1.00 79.88 83 ASP A C 1
ATOM 693 O O . ASP A 1 83 ? 1.027 -4.808 2.091 1.00 79.88 83 ASP A O 1
ATOM 697 N N . THR A 1 84 ? 0.822 -3.642 3.992 1.00 82.75 84 THR A N 1
ATOM 698 C CA . THR A 1 84 ? 2.209 -3.149 3.919 1.00 82.75 84 THR A CA 1
ATOM 699 C C . THR A 1 84 ? 3.244 -4.262 4.073 1.00 82.75 84 THR A C 1
ATOM 701 O O . THR A 1 84 ? 4.332 -4.155 3.508 1.00 82.75 84 THR A O 1
ATOM 704 N N . ASN A 1 85 ? 2.934 -5.325 4.820 1.00 90.19 85 ASN A N 1
ATOM 705 C CA . ASN A 1 85 ? 3.832 -6.464 4.989 1.00 90.19 85 ASN A CA 1
ATOM 706 C C . ASN A 1 85 ? 3.909 -7.292 3.699 1.00 90.19 85 ASN A C 1
ATOM 708 O O . ASN A 1 85 ? 5.003 -7.566 3.208 1.00 90.19 85 ASN A O 1
ATOM 712 N N . LEU A 1 86 ? 2.758 -7.584 3.087 1.00 88.00 86 LEU A N 1
ATOM 713 C CA . LEU A 1 86 ? 2.699 -8.296 1.811 1.00 88.00 86 LEU A CA 1
ATOM 714 C C . LEU A 1 86 ? 3.447 -7.545 0.705 1.00 88.00 86 LEU A C 1
ATOM 716 O O . LEU A 1 86 ? 4.275 -8.145 0.023 1.00 88.00 86 LEU A O 1
ATOM 720 N N . ARG A 1 87 ? 3.247 -6.223 0.587 1.00 87.25 87 ARG A N 1
ATOM 721 C CA . ARG A 1 87 ? 3.999 -5.393 -0.374 1.00 87.25 87 ARG A CA 1
ATOM 722 C C . ARG A 1 87 ? 5.511 -5.511 -0.168 1.00 87.25 87 ARG A C 1
ATOM 724 O O . ARG A 1 87 ? 6.235 -5.784 -1.118 1.00 87.25 87 ARG A O 1
ATOM 731 N N . LYS A 1 88 ? 5.984 -5.412 1.080 1.00 90.00 88 LYS A N 1
ATOM 732 C CA . LYS A 1 88 ? 7.413 -5.557 1.411 1.00 90.00 88 LYS A CA 1
ATOM 733 C C . LYS A 1 88 ? 7.971 -6.936 1.058 1.00 90.00 88 LYS A C 1
ATOM 735 O O . LYS A 1 88 ? 9.139 -7.028 0.692 1.00 90.00 88 LYS A O 1
ATOM 740 N N . LEU A 1 89 ? 7.188 -8.003 1.207 1.00 91.62 89 LEU A N 1
ATOM 741 C CA . LEU A 1 89 ? 7.612 -9.355 0.831 1.00 91.62 89 LEU A CA 1
ATOM 742 C C . LEU A 1 89 ? 7.730 -9.501 -0.688 1.00 91.62 89 LEU A C 1
ATOM 744 O O . LEU A 1 89 ? 8.735 -10.022 -1.167 1.00 91.62 89 LEU A O 1
ATOM 748 N N . VAL A 1 90 ? 6.751 -8.990 -1.440 1.00 90.88 90 VAL A N 1
ATOM 749 C CA . VAL A 1 90 ? 6.793 -8.972 -2.911 1.00 90.88 90 VAL A CA 1
ATOM 750 C C . VAL A 1 90 ? 8.000 -8.174 -3.405 1.00 90.88 90 VAL A C 1
ATOM 752 O O . VAL A 1 90 ? 8.756 -8.671 -4.238 1.00 90.88 90 VAL A O 1
ATOM 755 N N . ASP A 1 91 ? 8.233 -6.988 -2.836 1.00 91.12 91 ASP A N 1
ATOM 756 C CA . ASP A 1 91 ? 9.380 -6.140 -3.169 1.00 91.12 91 ASP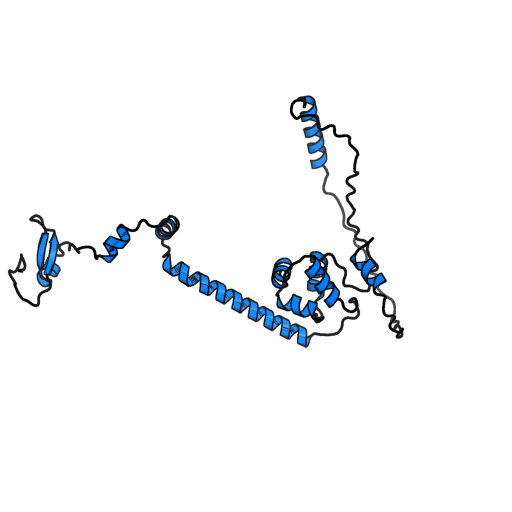 A CA 1
ATOM 757 C C . ASP A 1 91 ? 10.714 -6.864 -2.928 1.00 91.12 91 ASP A C 1
ATOM 759 O O . ASP A 1 91 ? 11.591 -6.861 -3.791 1.00 91.12 91 ASP A O 1
ATOM 763 N N . LYS A 1 92 ? 10.868 -7.528 -1.774 1.00 92.12 92 LYS A N 1
ATOM 764 C CA . LYS A 1 92 ? 12.080 -8.298 -1.445 1.00 92.12 92 LYS A CA 1
ATOM 765 C C . LYS A 1 92 ? 12.317 -9.437 -2.432 1.00 92.12 92 LYS A C 1
ATOM 767 O O . LYS A 1 92 ? 13.411 -9.538 -2.983 1.00 92.12 92 LYS A O 1
ATOM 772 N N . ASN A 1 93 ? 11.289 -10.243 -2.694 1.00 90.88 93 ASN A N 1
ATOM 773 C CA . ASN A 1 93 ? 11.379 -11.368 -3.625 1.00 90.88 93 ASN A CA 1
ATOM 774 C C . ASN A 1 93 ? 11.753 -10.899 -5.036 1.00 90.88 93 ASN A C 1
ATOM 776 O O . ASN A 1 93 ? 12.548 -11.545 -5.717 1.00 90.88 93 ASN A O 1
ATOM 780 N N . TYR A 1 94 ? 11.210 -9.756 -5.465 1.00 88.69 94 TYR A N 1
ATOM 781 C CA . TYR A 1 94 ? 11.538 -9.173 -6.758 1.00 88.69 94 TYR A CA 1
ATOM 782 C C . TYR A 1 94 ? 13.017 -8.776 -6.840 1.00 88.69 94 TYR A C 1
ATOM 784 O O . TYR A 1 94 ? 13.709 -9.178 -7.774 1.00 88.69 94 TYR A O 1
ATOM 792 N N . VAL A 1 95 ? 13.526 -8.037 -5.847 1.00 89.12 95 VAL A N 1
ATOM 793 C CA . VAL A 1 95 ? 14.938 -7.613 -5.805 1.00 89.12 95 VAL A CA 1
ATOM 794 C C . VAL A 1 95 ? 15.881 -8.815 -5.821 1.00 89.12 95 VAL A C 1
ATOM 796 O O . VAL A 1 95 ? 16.883 -8.804 -6.535 1.00 89.12 95 VAL A O 1
ATOM 799 N N . GLU A 1 96 ? 15.571 -9.859 -5.053 1.00 88.81 96 GLU A N 1
ATOM 800 C CA . GLU A 1 96 ? 16.375 -11.082 -5.017 1.00 88.81 96 GLU A CA 1
ATOM 801 C C . GLU A 1 96 ? 16.398 -11.809 -6.361 1.00 88.81 96 GLU A C 1
ATOM 803 O O . GLU A 1 96 ? 17.454 -12.294 -6.770 1.00 88.81 96 GLU A O 1
ATOM 808 N N . ARG A 1 97 ? 15.260 -11.863 -7.060 1.00 86.38 97 ARG A N 1
ATOM 809 C CA . ARG A 1 97 ? 15.167 -12.486 -8.382 1.00 86.38 97 ARG A CA 1
ATOM 810 C C . ARG A 1 97 ? 15.989 -11.719 -9.415 1.00 86.38 97 ARG A C 1
ATOM 812 O O . ARG A 1 97 ? 16.828 -12.314 -10.081 1.00 86.38 97 ARG A O 1
ATOM 819 N N . VAL A 1 98 ? 15.834 -10.393 -9.469 1.00 85.81 98 VAL A N 1
ATOM 820 C CA . VAL A 1 98 ? 16.585 -9.554 -10.417 1.00 85.81 98 VAL A CA 1
ATOM 821 C C . VAL A 1 98 ? 18.087 -9.698 -10.210 1.00 85.81 98 VAL A C 1
ATOM 823 O O . VAL A 1 98 ? 18.794 -9.930 -11.178 1.00 85.81 98 VAL A O 1
ATOM 826 N N . LYS A 1 99 ? 18.576 -9.651 -8.963 1.00 84.19 99 LYS A N 1
ATOM 827 C CA . LYS A 1 99 ? 20.014 -9.790 -8.671 1.00 84.19 99 LYS A CA 1
ATOM 828 C C . LYS A 1 99 ? 20.619 -11.097 -9.189 1.00 84.19 99 LYS A C 1
ATOM 830 O O . LYS A 1 99 ? 21.791 -11.108 -9.554 1.00 84.19 99 LYS A O 1
ATOM 835 N N . LYS A 1 100 ? 19.847 -12.187 -9.204 1.00 83.00 100 LYS A N 1
ATOM 836 C CA . LYS A 1 100 ? 20.298 -13.493 -9.713 1.00 83.00 100 LYS A CA 1
ATOM 837 C C . LYS A 1 100 ? 20.323 -13.552 -11.239 1.00 83.00 100 LYS A C 1
ATOM 839 O O . LYS A 1 100 ? 21.135 -14.276 -11.799 1.00 83.00 100 LYS A O 1
ATOM 844 N N . GLU A 1 101 ? 19.438 -12.807 -11.890 1.00 78.12 101 GLU A N 1
ATOM 845 C CA . GLU A 1 101 ? 19.178 -12.894 -13.330 1.00 78.12 101 GLU A CA 1
ATOM 846 C C . GLU A 1 101 ? 19.782 -11.735 -14.130 1.00 78.12 101 GLU A C 1
ATOM 848 O O . GLU A 1 101 ? 19.634 -11.704 -15.348 1.00 78.12 101 GLU A O 1
ATOM 853 N N . THR A 1 102 ? 20.450 -10.777 -13.478 1.00 75.75 102 THR A N 1
ATOM 854 C CA . THR A 1 102 ? 21.002 -9.594 -14.150 1.00 75.75 102 THR A CA 1
ATOM 855 C C . THR A 1 102 ? 22.067 -9.985 -15.173 1.00 75.75 102 THR A C 1
ATOM 857 O O . THR A 1 102 ? 23.230 -10.206 -14.834 1.00 75.75 102 THR A O 1
ATOM 860 N N . THR A 1 103 ? 21.677 -10.025 -16.444 1.00 77.44 103 THR A N 1
ATOM 861 C CA . THR A 1 103 ? 22.607 -10.040 -17.572 1.00 77.44 103 THR A CA 1
ATOM 862 C C . THR A 1 103 ? 22.425 -8.758 -18.382 1.00 77.44 103 THR A C 1
ATOM 864 O O . THR A 1 103 ? 21.291 -8.305 -18.569 1.00 77.44 103 THR A O 1
ATOM 867 N N . PRO A 1 104 ? 23.517 -8.103 -18.818 1.00 76.38 104 PRO A N 1
ATOM 868 C CA . PRO A 1 104 ? 23.408 -6.906 -19.637 1.00 76.38 104 PRO A CA 1
ATOM 869 C C . PRO A 1 104 ? 22.779 -7.275 -20.983 1.00 76.38 104 PRO A C 1
ATOM 871 O O . PRO A 1 104 ? 23.319 -8.085 -21.734 1.00 76.38 104 PRO A O 1
ATOM 874 N N . ARG A 1 105 ? 21.625 -6.679 -21.287 1.00 81.06 105 ARG A N 1
ATOM 875 C CA . ARG A 1 105 ? 20.912 -6.897 -22.549 1.00 81.06 105 ARG A CA 1
ATOM 876 C C . ARG A 1 105 ? 21.430 -5.922 -23.602 1.00 81.06 105 ARG A C 1
ATOM 878 O O . ARG A 1 105 ? 21.372 -4.711 -23.399 1.00 81.06 105 ARG A O 1
ATOM 885 N N . ALA A 1 106 ? 21.912 -6.451 -24.725 1.00 81.38 106 ALA A N 1
ATOM 886 C CA . ALA A 1 106 ? 22.443 -5.650 -25.831 1.00 81.38 106 ALA A CA 1
ATOM 887 C C . ALA A 1 106 ? 21.351 -4.899 -26.624 1.00 81.38 106 ALA A C 1
ATOM 889 O O . ALA A 1 106 ? 21.656 -3.934 -27.325 1.00 81.38 106 ALA A O 1
ATOM 890 N N . ASP A 1 107 ? 20.088 -5.315 -26.487 1.00 88.75 107 ASP A N 1
ATOM 891 C CA . ASP A 1 107 ? 18.952 -4.773 -27.247 1.00 88.75 107 ASP A CA 1
ATOM 892 C C . ASP A 1 107 ? 18.468 -3.409 -26.738 1.00 88.75 107 ASP A C 1
ATOM 894 O O . ASP A 1 107 ? 17.765 -2.682 -27.449 1.00 88.75 107 ASP A O 1
ATOM 898 N N . LEU A 1 108 ? 18.807 -3.055 -25.495 1.00 90.06 108 LEU A N 1
ATOM 899 C CA . LEU A 1 108 ? 18.388 -1.800 -24.881 1.00 90.06 108 LEU A CA 1
ATOM 900 C C . LEU A 1 108 ? 19.318 -0.654 -25.282 1.00 90.06 108 LEU A C 1
ATOM 902 O O . LEU A 1 108 ? 20.508 -0.832 -25.536 1.00 90.06 108 LEU A O 1
ATOM 906 N N . ILE A 1 109 ? 18.756 0.553 -25.312 1.00 89.69 109 ILE A N 1
ATOM 907 C CA . ILE A 1 109 ? 19.534 1.779 -25.486 1.00 89.69 109 ILE A CA 1
ATOM 908 C C . ILE A 1 109 ? 20.503 1.927 -24.304 1.00 89.69 109 ILE A C 1
ATOM 910 O O . ILE A 1 109 ? 20.143 1.697 -23.144 1.00 89.69 109 ILE A O 1
ATOM 914 N N . ASP A 1 110 ? 21.729 2.355 -24.596 1.00 90.19 110 ASP A N 1
ATOM 915 C CA . ASP A 1 110 ? 22.719 2.656 -23.566 1.00 90.19 110 ASP A CA 1
ATOM 916 C C . ASP A 1 110 ? 22.152 3.704 -22.588 1.00 90.19 110 ASP A C 1
ATOM 918 O O . ASP A 1 110 ? 21.538 4.693 -22.987 1.00 90.19 110 ASP A O 1
ATOM 922 N N . ASN A 1 111 ? 22.349 3.501 -21.284 1.00 92.69 111 ASN A N 1
ATOM 923 C CA . ASN A 1 111 ? 21.827 4.384 -20.231 1.00 92.69 111 ASN A CA 1
ATOM 924 C C . ASN A 1 111 ? 20.291 4.550 -20.212 1.00 92.69 111 ASN A C 1
ATOM 926 O O . ASN A 1 111 ? 19.784 5.572 -19.742 1.00 92.69 111 ASN A O 1
ATOM 930 N N . PHE A 1 112 ? 19.529 3.540 -20.651 1.00 93.44 112 PHE A N 1
ATOM 931 C CA . PHE A 1 112 ? 18.056 3.553 -20.618 1.00 93.44 112 PHE A CA 1
ATOM 932 C C . PHE A 1 112 ? 17.465 3.989 -19.261 1.00 93.44 112 PHE A C 1
ATOM 934 O O . PHE A 1 112 ? 16.440 4.670 -19.209 1.00 93.44 112 PHE A O 1
ATOM 941 N N . HIS A 1 113 ? 18.124 3.638 -18.157 1.00 95.25 113 HIS A N 1
ATOM 942 C CA . HIS A 1 113 ? 17.694 3.951 -16.797 1.00 95.25 113 HIS A CA 1
ATOM 943 C C . HIS A 1 113 ? 17.575 5.465 -16.539 1.00 95.25 113 HIS A C 1
ATOM 945 O O . HIS A 1 113 ? 16.618 5.921 -15.905 1.00 95.25 113 HIS A O 1
ATOM 951 N N . TRP A 1 114 ? 18.467 6.277 -17.119 1.00 95.75 114 TRP A N 1
ATOM 952 C CA . TRP A 1 114 ? 18.370 7.740 -17.068 1.00 95.75 114 TRP A CA 1
ATOM 953 C C . TRP A 1 114 ? 17.187 8.275 -17.867 1.00 95.75 114 TRP A C 1
ATOM 955 O O . TRP A 1 114 ? 16.542 9.236 -17.438 1.00 95.75 114 TRP A O 1
ATOM 965 N N . ILE A 1 115 ? 16.873 7.652 -19.005 1.00 95.69 115 ILE A N 1
ATOM 966 C CA . ILE A 1 115 ? 15.737 8.044 -19.848 1.00 95.69 115 ILE A CA 1
ATOM 967 C C . ILE A 1 115 ? 14.432 7.816 -19.082 1.00 95.69 115 ILE A C 1
ATOM 969 O O . ILE A 1 115 ? 13.606 8.727 -19.005 1.00 95.69 115 ILE A O 1
ATOM 973 N N . ILE A 1 116 ? 14.286 6.650 -18.440 1.00 96.56 116 ILE A N 1
ATOM 974 C CA . ILE A 1 116 ? 13.135 6.335 -17.579 1.00 96.56 116 ILE A CA 1
ATOM 975 C C . ILE A 1 116 ? 13.015 7.378 -16.463 1.00 96.56 116 ILE A C 1
ATOM 977 O O . ILE A 1 116 ? 11.961 7.999 -16.306 1.00 96.56 116 ILE A O 1
ATOM 981 N N . MET A 1 117 ? 14.104 7.637 -15.734 1.00 97.06 117 MET A N 1
ATOM 982 C CA . MET A 1 117 ? 14.104 8.581 -14.616 1.00 97.06 117 MET A CA 1
ATOM 983 C C . MET A 1 117 ? 13.725 10.003 -15.057 1.00 97.06 117 MET A C 1
ATOM 985 O O . MET A 1 117 ? 12.949 10.690 -14.385 1.00 97.06 117 MET A O 1
ATOM 989 N N . ARG A 1 118 ? 14.240 10.458 -16.204 1.00 97.06 118 ARG A N 1
ATOM 990 C CA . ARG A 1 118 ? 13.948 11.786 -16.755 1.00 97.06 118 ARG A CA 1
ATOM 991 C C . ARG A 1 118 ? 12.502 11.899 -17.232 1.00 97.06 118 ARG A C 1
ATOM 993 O O . ARG A 1 118 ? 11.845 12.887 -16.905 1.00 97.06 118 ARG A O 1
ATOM 1000 N N . ALA A 1 119 ? 11.995 10.893 -17.943 1.00 96.81 119 ALA A N 1
ATOM 1001 C CA . ALA A 1 119 ? 10.615 10.845 -18.423 1.00 96.81 119 ALA A CA 1
ATOM 1002 C C . ALA A 1 119 ? 9.599 10.744 -17.274 1.00 96.81 119 ALA A C 1
ATOM 1004 O O . ALA A 1 119 ? 8.538 11.366 -17.311 1.00 96.81 119 ALA A O 1
ATOM 1005 N N . ARG A 1 120 ? 9.940 10.037 -16.194 1.00 97.12 120 ARG A N 1
ATOM 1006 C CA . ARG A 1 120 ? 9.127 10.035 -14.977 1.00 97.12 120 ARG A CA 1
ATOM 1007 C C . ARG A 1 120 ? 9.082 11.425 -14.334 1.00 97.12 120 ARG A C 1
ATOM 1009 O O . ARG A 1 120 ? 8.012 11.932 -13.992 1.00 97.12 120 ARG A O 1
ATOM 1016 N N . ARG A 1 121 ? 10.244 12.070 -14.177 1.00 96.81 121 ARG A N 1
ATOM 1017 C CA . ARG A 1 121 ? 10.352 13.413 -13.575 1.00 96.81 121 ARG A CA 1
ATOM 1018 C C . ARG A 1 121 ? 9.642 14.485 -14.398 1.00 96.81 121 ARG A C 1
ATOM 1020 O O . ARG A 1 121 ? 9.024 15.363 -13.800 1.00 96.81 121 ARG A O 1
ATOM 1027 N N . SER A 1 122 ? 9.664 14.407 -15.730 1.00 96.00 122 SER A N 1
ATOM 1028 C CA . SER A 1 122 ? 8.939 15.359 -16.585 1.00 96.00 122 SER A CA 1
ATOM 1029 C C . SER A 1 122 ? 7.423 15.305 -16.361 1.00 96.00 122 SER A C 1
ATOM 1031 O O . SER A 1 122 ? 6.755 16.334 -16.440 1.00 96.00 122 SER A O 1
ATOM 1033 N N . ARG A 1 123 ? 6.893 14.140 -15.969 1.00 96.31 123 ARG A N 1
ATOM 1034 C CA . ARG A 1 123 ? 5.489 13.956 -15.574 1.00 96.31 123 ARG A CA 1
ATOM 1035 C C . ARG A 1 123 ? 5.187 14.242 -14.101 1.00 96.31 123 ARG A C 1
ATOM 1037 O O . ARG A 1 123 ? 4.034 14.139 -13.698 1.00 96.31 123 ARG A O 1
ATOM 1044 N N . LYS A 1 124 ? 6.190 14.612 -13.295 1.00 97.38 124 LYS A N 1
ATOM 1045 C CA . LYS A 1 124 ? 6.054 14.934 -11.858 1.00 97.38 124 LYS A CA 1
ATOM 1046 C C . LYS A 1 124 ? 5.425 13.815 -11.011 1.00 97.38 124 LYS A C 1
ATOM 1048 O O . LYS A 1 124 ? 4.819 14.090 -9.980 1.00 97.38 124 LYS A O 1
ATOM 1053 N N . MET A 1 125 ? 5.593 12.560 -11.417 1.00 96.81 125 MET A N 1
ATOM 1054 C CA . MET A 1 125 ? 5.094 11.398 -10.675 1.00 96.81 125 MET A CA 1
ATOM 1055 C C . MET A 1 125 ? 6.171 10.844 -9.729 1.00 96.81 125 MET A C 1
ATOM 1057 O O . MET A 1 125 ? 7.363 10.779 -10.061 1.00 96.81 125 MET A O 1
ATOM 1061 N N . THR A 1 126 ? 5.760 10.440 -8.529 1.00 97.62 126 THR A N 1
ATOM 1062 C CA . THR A 1 126 ? 6.632 9.711 -7.589 1.00 97.62 126 THR A CA 1
ATOM 1063 C C . THR A 1 126 ? 6.835 8.264 -8.054 1.00 97.62 126 THR A C 1
ATOM 1065 O O . THR A 1 126 ? 6.043 7.754 -8.840 1.00 97.62 126 THR A O 1
ATOM 1068 N N . GLN A 1 127 ? 7.877 7.577 -7.569 1.00 96.75 127 GLN A N 1
ATOM 1069 C CA . GLN A 1 127 ? 8.101 6.157 -7.900 1.00 96.75 127 GLN A CA 1
ATOM 1070 C C . GLN A 1 127 ? 6.902 5.287 -7.501 1.00 96.75 127 GLN A C 1
ATOM 1072 O O . GLN A 1 127 ? 6.498 4.423 -8.267 1.00 96.75 127 GLN A O 1
ATOM 1077 N N . LYS A 1 128 ? 6.290 5.574 -6.345 1.00 96.12 128 LYS A N 1
ATOM 1078 C CA . LYS A 1 128 ? 5.096 4.872 -5.868 1.00 96.12 128 LYS A CA 1
ATOM 1079 C C . LYS A 1 128 ? 3.885 5.089 -6.778 1.00 96.12 128 LYS A C 1
ATOM 1081 O O . LYS A 1 128 ? 3.242 4.127 -7.159 1.00 96.12 128 LYS A O 1
ATOM 1086 N N . GLN A 1 129 ? 3.605 6.335 -7.166 1.00 97.06 129 GLN A N 1
ATOM 1087 C CA . GLN A 1 129 ? 2.503 6.625 -8.094 1.00 97.06 129 GLN A CA 1
ATOM 1088 C C . GLN A 1 129 ? 2.724 5.972 -9.457 1.00 97.06 129 GLN A C 1
ATOM 1090 O O . GLN A 1 129 ? 1.783 5.458 -10.043 1.00 97.06 129 GLN A O 1
ATOM 1095 N N . PHE A 1 130 ? 3.967 5.967 -9.939 1.00 97.50 130 PHE A N 1
ATOM 1096 C CA . PHE A 1 130 ? 4.314 5.305 -11.189 1.00 97.50 130 PHE A CA 1
ATOM 1097 C C . PHE A 1 130 ? 4.135 3.780 -11.103 1.00 97.50 130 PHE A C 1
ATOM 1099 O O . PHE A 1 130 ? 3.650 3.168 -12.047 1.00 97.50 130 PHE A O 1
ATOM 1106 N N . ALA A 1 131 ? 4.465 3.180 -9.954 1.00 96.31 131 ALA A N 1
ATOM 1107 C CA . ALA A 1 131 ? 4.245 1.761 -9.665 1.00 96.31 131 ALA A CA 1
ATOM 1108 C C . ALA A 1 131 ? 2.760 1.407 -9.675 1.00 96.31 131 ALA A C 1
ATOM 1110 O O . ALA A 1 131 ? 2.351 0.455 -10.337 1.00 96.31 131 ALA A O 1
ATOM 1111 N N . ASP A 1 132 ? 1.958 2.231 -9.000 1.00 95.81 132 ASP A N 1
ATOM 1112 C CA . ASP A 1 132 ? 0.510 2.072 -8.945 1.00 95.81 132 ASP A CA 1
ATOM 1113 C C . ASP A 1 132 ? -0.132 2.268 -10.344 1.00 95.81 132 ASP A C 1
ATOM 1115 O O . ASP A 1 132 ? -1.076 1.560 -10.672 1.00 95.81 132 ASP A O 1
ATOM 1119 N N . GLU A 1 133 ? 0.389 3.163 -11.201 1.00 96.38 133 GLU A N 1
ATOM 1120 C CA . GLU A 1 133 ? -0.109 3.390 -12.578 1.00 96.38 133 GLU A CA 1
ATOM 1121 C C . GLU A 1 133 ? 0.231 2.240 -13.548 1.00 96.38 133 GLU A C 1
ATOM 1123 O O . GLU A 1 133 ? -0.505 1.984 -14.498 1.00 96.38 133 GLU A O 1
ATOM 1128 N N . ILE A 1 134 ? 1.345 1.544 -13.312 1.00 95.38 134 ILE A N 1
ATOM 1129 C CA . ILE A 1 134 ? 1.826 0.417 -14.128 1.00 95.38 134 ILE A CA 1
ATOM 1130 C C . ILE A 1 134 ? 1.347 -0.951 -13.592 1.00 95.38 134 ILE A C 1
ATOM 1132 O O . ILE A 1 134 ? 1.473 -1.972 -14.279 1.00 95.38 134 ILE A O 1
ATOM 1136 N N . GLU A 1 135 ? 0.776 -0.970 -12.385 1.00 94.62 135 GLU A N 1
ATOM 1137 C CA . GLU A 1 135 ? 0.401 -2.179 -11.640 1.00 94.62 135 GLU A CA 1
ATOM 1138 C C . GLU A 1 135 ? 1.597 -3.122 -11.415 1.00 94.62 135 GLU A C 1
ATOM 1140 O O . GLU A 1 135 ? 1.513 -4.335 -11.604 1.00 94.62 135 GLU A O 1
ATOM 1145 N N . GLU A 1 136 ? 2.744 -2.558 -11.036 1.00 94.12 136 GLU A N 1
ATOM 1146 C CA . GLU A 1 136 ? 3.980 -3.297 -10.746 1.00 94.12 136 GLU A CA 1
ATOM 1147 C C . GLU A 1 136 ? 4.540 -2.883 -9.375 1.00 94.12 136 GLU A C 1
ATOM 1149 O O . GLU A 1 136 ? 4.200 -1.811 -8.868 1.00 94.12 136 GLU A O 1
ATOM 1154 N N . PRO A 1 137 ? 5.384 -3.706 -8.724 1.00 94.56 137 PRO A N 1
ATOM 1155 C CA . PRO A 1 137 ? 5.929 -3.365 -7.415 1.00 94.56 137 PRO A CA 1
ATOM 1156 C C . PRO A 1 137 ? 6.874 -2.157 -7.488 1.00 94.56 137 PRO A C 1
ATOM 1158 O O . PRO A 1 137 ? 7.612 -1.972 -8.458 1.00 94.56 137 PRO A O 1
ATOM 1161 N N . GLU A 1 138 ? 6.915 -1.352 -6.422 1.00 94.94 138 GLU A N 1
ATOM 1162 C CA . GLU A 1 138 ? 7.777 -0.161 -6.344 1.00 94.94 138 GLU A CA 1
ATOM 1163 C C . GLU A 1 138 ? 9.259 -0.535 -6.507 1.00 94.94 138 GLU A C 1
ATOM 1165 O O . GLU A 1 138 ? 10.037 0.201 -7.122 1.00 94.94 138 GLU A O 1
ATOM 1170 N N . ALA A 1 139 ? 9.641 -1.717 -6.009 1.00 94.94 139 ALA A N 1
ATOM 1171 C CA . ALA A 1 139 ? 10.974 -2.269 -6.201 1.00 94.94 139 ALA A CA 1
ATOM 1172 C C . ALA A 1 139 ? 11.347 -2.443 -7.681 1.00 94.94 139 ALA A C 1
ATOM 1174 O O . ALA A 1 139 ? 12.491 -2.177 -8.042 1.00 94.94 139 ALA A O 1
ATOM 1175 N N . ALA A 1 140 ? 10.408 -2.831 -8.550 1.00 94.31 140 ALA A N 1
ATOM 1176 C CA . ALA A 1 140 ? 10.696 -3.029 -9.970 1.00 94.31 140 ALA A CA 1
ATOM 1177 C C . ALA A 1 140 ? 11.100 -1.729 -10.665 1.00 94.31 140 ALA A C 1
ATOM 1179 O O . ALA A 1 140 ? 12.057 -1.712 -11.437 1.00 94.31 140 ALA A O 1
ATOM 1180 N N . ILE A 1 141 ? 10.424 -0.629 -10.338 1.00 95.50 141 ILE A N 1
ATOM 1181 C CA . ILE A 1 141 ? 10.754 0.693 -10.875 1.00 95.50 141 ILE A CA 1
ATOM 1182 C C . ILE A 1 141 ? 12.092 1.185 -10.341 1.00 95.50 141 ILE A C 1
ATOM 1184 O O . ILE A 1 141 ? 12.883 1.709 -11.119 1.00 95.50 141 ILE A O 1
ATOM 1188 N N . LYS A 1 142 ? 12.369 1.007 -9.043 1.00 96.00 142 LYS A N 1
ATOM 1189 C CA . LYS A 1 142 ? 13.669 1.384 -8.467 1.00 96.00 142 LYS A CA 1
ATOM 1190 C C . LYS A 1 142 ? 14.811 0.662 -9.171 1.00 96.00 142 LYS A C 1
ATOM 1192 O O . LYS A 1 142 ? 15.736 1.315 -9.634 1.00 96.00 142 LYS A O 1
ATOM 1197 N N . MET A 1 143 ? 14.686 -0.652 -9.347 1.00 93.50 143 MET A N 1
ATOM 1198 C CA . MET A 1 143 ? 15.683 -1.453 -10.058 1.00 93.50 143 MET A CA 1
ATOM 1199 C C . MET A 1 143 ? 15.827 -1.009 -11.524 1.00 93.50 143 MET A C 1
ATOM 1201 O O . MET A 1 143 ? 16.947 -0.857 -12.006 1.00 93.50 143 MET A O 1
ATOM 1205 N N . ALA A 1 144 ? 14.721 -0.708 -12.214 1.00 93.88 144 ALA A N 1
ATOM 1206 C CA . ALA A 1 144 ? 14.760 -0.204 -13.587 1.00 93.88 144 ALA A CA 1
ATOM 1207 C C . ALA A 1 144 ? 15.446 1.174 -13.702 1.00 93.88 144 ALA A C 1
ATOM 1209 O O . ALA A 1 144 ? 16.188 1.410 -14.654 1.00 93.88 144 ALA A O 1
ATOM 1210 N N . GLU A 1 145 ? 15.239 2.074 -12.733 1.00 95.06 145 GLU A N 1
ATOM 1211 C CA . GLU A 1 145 ? 15.933 3.371 -12.651 1.00 95.06 145 GLU A CA 1
ATOM 1212 C C . GLU A 1 145 ? 17.406 3.248 -12.235 1.00 95.06 145 GLU A C 1
ATOM 1214 O O . GLU A 1 145 ? 18.197 4.139 -12.542 1.00 95.06 145 GLU A O 1
ATOM 1219 N N . GLU A 1 146 ? 17.783 2.158 -11.567 1.00 93.69 146 GLU A N 1
ATOM 1220 C CA . GLU A 1 146 ? 19.175 1.791 -11.274 1.00 93.69 146 GLU A CA 1
ATOM 1221 C C . GLU A 1 146 ? 19.867 1.104 -12.465 1.00 93.69 146 GLU A C 1
ATOM 1223 O O . GLU A 1 146 ? 21.085 0.949 -12.460 1.00 93.69 146 GLU A O 1
ATOM 1228 N N . GLY A 1 147 ? 19.111 0.708 -13.496 1.00 91.00 147 GLY A N 1
ATOM 1229 C CA . GLY A 1 147 ? 19.628 0.011 -14.677 1.00 91.00 147 GLY A CA 1
ATOM 1230 C C . GLY A 1 147 ? 19.659 -1.511 -14.566 1.00 91.00 147 GLY A C 1
ATOM 1231 O O . GLY A 1 147 ? 20.213 -2.170 -15.440 1.00 91.00 147 GLY A O 1
ATOM 1232 N N . ASN A 1 148 ? 19.023 -2.076 -13.541 1.00 91.38 148 ASN A N 1
ATOM 1233 C CA . ASN A 1 148 ? 18.917 -3.514 -13.333 1.00 91.38 148 ASN A CA 1
ATOM 1234 C C . ASN A 1 148 ? 17.525 -4.006 -13.748 1.00 91.38 148 ASN A C 1
ATOM 1236 O O . ASN A 1 148 ? 16.519 -3.682 -13.114 1.00 91.38 148 ASN A O 1
ATOM 1240 N N . LEU A 1 149 ? 17.459 -4.823 -14.799 1.00 88.88 149 LEU A N 1
ATOM 1241 C CA . LEU A 1 149 ? 16.226 -5.461 -15.261 1.00 88.88 149 LEU A CA 1
ATOM 1242 C C . LEU A 1 149 ? 16.408 -6.984 -15.297 1.00 88.88 149 LEU A C 1
ATOM 1244 O O . LEU A 1 149 ? 17.488 -7.447 -15.660 1.00 88.88 149 LEU A O 1
ATOM 1248 N N . PRO A 1 150 ? 15.376 -7.765 -14.932 1.00 86.75 150 PRO A N 1
ATOM 1249 C CA . PRO A 1 150 ? 15.400 -9.207 -15.141 1.00 86.75 150 PRO A CA 1
ATOM 1250 C C . PRO A 1 150 ? 15.350 -9.530 -16.641 1.00 86.75 150 PRO A C 1
ATOM 1252 O O . PRO A 1 150 ? 14.853 -8.728 -17.439 1.00 86.75 150 PRO A O 1
ATOM 1255 N N . ASN A 1 151 ? 15.812 -10.724 -17.017 1.00 78.12 151 ASN A N 1
ATOM 1256 C CA . ASN A 1 151 ? 15.811 -11.176 -18.414 1.00 78.12 151 ASN A CA 1
ATOM 1257 C C . ASN A 1 151 ? 14.389 -11.246 -18.997 1.00 78.12 151 ASN A C 1
ATOM 1259 O O . ASN A 1 151 ? 14.170 -10.793 -20.115 1.00 78.12 151 ASN A O 1
ATOM 1263 N N . ASP A 1 152 ? 13.402 -11.650 -18.190 1.00 77.06 152 ASP A N 1
ATOM 1264 C CA . ASP A 1 152 ? 11.973 -11.652 -18.553 1.00 77.06 152 ASP A CA 1
ATOM 1265 C C . ASP A 1 152 ? 11.319 -10.250 -18.493 1.00 77.06 152 ASP A C 1
ATOM 1267 O O . ASP A 1 152 ? 10.093 -10.095 -18.468 1.00 77.06 152 ASP A O 1
ATOM 1271 N N . GLY A 1 153 ? 12.135 -9.195 -18.430 1.00 80.69 153 GLY A N 1
ATOM 1272 C CA . GLY A 1 153 ? 11.722 -7.809 -18.223 1.00 80.69 153 GLY A CA 1
ATOM 1273 C C . GLY A 1 153 ? 10.987 -7.158 -19.396 1.00 80.69 153 GLY A C 1
ATOM 1274 O O . GLY A 1 153 ? 10.592 -6.001 -19.274 1.00 80.69 153 GLY A O 1
ATOM 1275 N N . ASP A 1 154 ? 10.756 -7.859 -20.508 1.00 89.38 154 ASP A N 1
ATOM 1276 C CA . ASP A 1 154 ? 10.090 -7.301 -21.698 1.00 89.38 154 ASP A CA 1
ATOM 1277 C C . ASP A 1 154 ? 8.671 -6.811 -21.408 1.00 89.38 154 ASP A C 1
ATOM 1279 O O . ASP A 1 154 ? 8.256 -5.749 -21.875 1.00 89.38 154 ASP A O 1
ATOM 1283 N N . LYS A 1 155 ? 7.937 -7.530 -20.551 1.00 92.50 155 LYS A N 1
ATOM 1284 C CA . LYS A 1 155 ? 6.598 -7.109 -20.111 1.00 92.50 155 LYS A CA 1
ATOM 1285 C C . LYS A 1 155 ? 6.657 -5.785 -19.350 1.00 92.50 155 LYS A C 1
ATOM 1287 O O . LYS A 1 155 ? 5.854 -4.892 -19.612 1.00 92.50 155 LYS A O 1
ATOM 1292 N N . LEU A 1 156 ? 7.623 -5.651 -18.441 1.00 92.62 156 LEU A N 1
ATOM 1293 C CA . LEU A 1 156 ? 7.823 -4.433 -17.658 1.00 92.62 156 LEU A CA 1
ATOM 1294 C C . LEU A 1 156 ? 8.251 -3.271 -18.562 1.00 92.62 156 LEU A C 1
ATOM 1296 O O . LEU A 1 156 ? 7.701 -2.178 -18.452 1.00 92.62 156 LEU A O 1
ATOM 1300 N N . LEU A 1 157 ? 9.177 -3.516 -19.492 1.00 93.56 157 LEU A N 1
ATOM 1301 C CA . LEU A 1 157 ? 9.621 -2.523 -20.467 1.00 93.56 157 LEU A CA 1
ATOM 1302 C C . LEU A 1 157 ? 8.456 -2.011 -21.311 1.00 93.56 157 LEU A C 1
ATOM 1304 O O . LEU A 1 157 ? 8.279 -0.800 -21.399 1.00 93.56 157 LEU A O 1
ATOM 1308 N N . ASN A 1 158 ? 7.616 -2.896 -21.849 1.00 94.62 158 ASN A N 1
ATOM 1309 C CA . ASN A 1 158 ? 6.444 -2.498 -22.631 1.00 94.62 158 ASN A CA 1
ATOM 1310 C C . ASN A 1 158 ? 5.471 -1.643 -21.812 1.00 94.62 158 ASN A C 1
ATOM 1312 O O . ASN A 1 158 ? 4.978 -0.627 -22.302 1.00 94.62 158 ASN A O 1
ATOM 1316 N N . LYS A 1 159 ? 5.228 -1.988 -20.542 1.00 95.75 159 LYS A N 1
ATOM 1317 C CA . LYS A 1 159 ? 4.392 -1.163 -19.657 1.00 95.75 159 LYS A CA 1
ATOM 1318 C C . LYS A 1 159 ? 5.010 0.216 -19.396 1.00 95.75 159 LYS A C 1
ATOM 1320 O O . LYS A 1 159 ? 4.305 1.221 -19.481 1.00 95.75 159 LYS A O 1
ATOM 1325 N N . ILE A 1 160 ? 6.319 0.284 -19.135 1.00 95.50 160 ILE A N 1
ATOM 1326 C CA . ILE A 1 160 ? 7.051 1.546 -18.930 1.00 95.50 160 ILE A CA 1
ATOM 1327 C C . ILE A 1 160 ? 6.995 2.412 -20.192 1.00 95.50 160 ILE A C 1
ATOM 1329 O O . ILE A 1 160 ? 6.690 3.603 -20.104 1.00 95.50 160 ILE A O 1
ATOM 1333 N N . GLN A 1 161 ? 7.242 1.820 -21.361 1.00 94.81 161 GLN A N 1
ATOM 1334 C CA . GLN A 1 161 ? 7.173 2.496 -22.654 1.00 94.81 161 GLN A CA 1
ATOM 1335 C C . GLN A 1 161 ? 5.766 3.026 -22.932 1.00 94.81 161 GLN A C 1
ATOM 1337 O O . GLN A 1 161 ? 5.619 4.196 -23.275 1.00 94.81 161 GLN A O 1
ATOM 1342 N N . ASN A 1 162 ? 4.726 2.220 -22.702 1.00 95.25 162 ASN A N 1
ATOM 1343 C CA . ASN A 1 162 ? 3.333 2.620 -22.903 1.00 95.25 162 ASN A CA 1
ATOM 1344 C C . ASN A 1 162 ? 2.912 3.748 -21.961 1.00 95.25 162 ASN A C 1
ATOM 1346 O O . ASN A 1 162 ? 2.304 4.731 -22.396 1.00 95.25 162 ASN A O 1
ATOM 1350 N N . CYS A 1 163 ? 3.261 3.627 -20.677 1.00 95.62 163 CYS A N 1
ATOM 1351 C CA . CYS A 1 163 ? 2.942 4.640 -19.686 1.00 95.62 163 CYS A CA 1
ATOM 1352 C C . CYS A 1 163 ? 3.666 5.942 -20.031 1.00 95.62 163 CYS A C 1
ATOM 1354 O O . CYS A 1 163 ? 3.005 6.947 -20.290 1.00 95.62 163 CYS A O 1
ATOM 1356 N N . LEU A 1 164 ? 5.001 5.933 -20.134 1.00 94.06 164 LEU A N 1
ATOM 1357 C CA . LEU A 1 164 ? 5.819 7.135 -20.337 1.00 94.06 164 LEU A CA 1
ATOM 1358 C C . LEU A 1 164 ? 5.807 7.668 -21.778 1.00 94.06 164 LEU A C 1
ATOM 1360 O O . LEU A 1 164 ? 6.091 8.851 -21.973 1.00 94.06 164 LEU A O 1
ATOM 1364 N N . ARG A 1 165 ? 5.365 6.864 -22.752 1.00 94.06 165 ARG A N 1
ATOM 1365 C CA . ARG A 1 165 ? 5.420 7.125 -24.204 1.00 94.06 165 ARG A CA 1
ATOM 1366 C C . ARG A 1 165 ? 6.849 7.359 -24.700 1.00 94.06 165 ARG A C 1
ATOM 1368 O O . ARG A 1 165 ? 7.117 8.334 -25.396 1.00 94.06 165 ARG A O 1
ATOM 1375 N N . ILE A 1 166 ? 7.758 6.476 -24.296 1.00 93.88 166 ILE A N 1
ATOM 1376 C CA . ILE A 1 166 ? 9.182 6.490 -24.666 1.00 93.88 166 ILE A CA 1
ATOM 1377 C C . ILE A 1 166 ? 9.558 5.173 -25.340 1.00 93.88 166 ILE A C 1
ATOM 1379 O O . ILE A 1 166 ? 8.930 4.156 -25.070 1.00 93.88 166 ILE A O 1
ATOM 1383 N N . ASN A 1 167 ? 10.618 5.179 -26.147 1.00 92.62 167 ASN A N 1
ATOM 1384 C CA . ASN A 1 167 ? 11.177 3.974 -26.759 1.00 92.62 167 ASN A CA 1
ATOM 1385 C C . ASN A 1 167 ? 12.517 3.655 -26.088 1.00 92.62 167 ASN A C 1
ATOM 1387 O O . ASN A 1 167 ? 13.376 4.529 -26.002 1.00 92.62 167 ASN A O 1
ATOM 1391 N N . LEU A 1 168 ? 12.686 2.423 -25.595 1.00 90.44 168 LEU A N 1
ATOM 1392 C CA . LEU A 1 168 ? 13.904 1.995 -24.88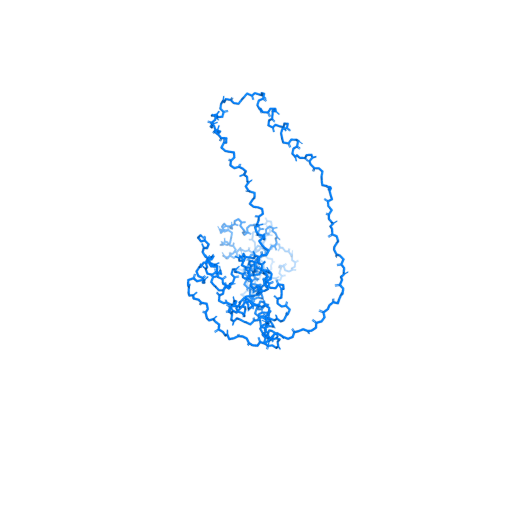0 1.00 90.44 168 LEU A CA 1
ATOM 1393 C C . LEU A 1 168 ? 14.731 0.949 -25.646 1.00 90.44 168 LEU A C 1
ATOM 1395 O O . LEU A 1 168 ? 15.812 0.584 -25.190 1.00 90.44 168 LEU A O 1
ATOM 1399 N N . LEU A 1 169 ? 14.232 0.459 -26.784 1.00 90.81 169 LEU A N 1
ATOM 1400 C CA . LEU A 1 169 ? 14.904 -0.534 -27.625 1.00 90.81 169 LEU A CA 1
ATOM 1401 C C . LEU A 1 169 ? 15.782 0.157 -28.675 1.00 90.81 169 LEU A C 1
ATOM 1403 O O . LEU A 1 169 ? 15.330 1.089 -29.340 1.00 90.81 169 LEU A O 1
ATOM 1407 N N . ARG A 1 170 ? 17.022 -0.318 -28.835 1.00 85.25 170 ARG A N 1
ATOM 1408 C CA . ARG A 1 170 ? 18.028 0.227 -29.763 1.00 85.25 170 ARG A CA 1
ATOM 1409 C C . ARG A 1 170 ? 17.680 -0.043 -31.227 1.00 85.25 170 ARG A C 1
ATOM 1411 O O . ARG A 1 170 ? 17.887 0.815 -32.077 1.00 85.25 170 ARG A O 1
ATOM 1418 N N . ASN A 1 171 ? 17.110 -1.217 -31.495 1.00 71.06 171 ASN A N 1
ATOM 1419 C CA . ASN A 1 171 ? 16.855 -1.730 -32.843 1.00 71.06 171 ASN A CA 1
ATOM 1420 C C . ASN A 1 171 ? 15.441 -1.449 -33.348 1.00 71.06 171 ASN A C 1
ATOM 1422 O O . ASN A 1 171 ? 14.985 -2.122 -34.264 1.00 71.06 171 ASN A O 1
ATOM 1426 N N . ASN A 1 172 ? 14.723 -0.493 -32.758 1.00 58.03 172 ASN A N 1
ATOM 1427 C CA . ASN A 1 172 ? 13.478 -0.038 -33.356 1.00 58.03 172 ASN A CA 1
ATOM 1428 C C . ASN A 1 172 ? 13.805 1.207 -34.193 1.00 58.03 172 ASN A C 1
ATOM 1430 O O . ASN A 1 172 ? 13.831 2.307 -33.627 1.00 58.03 172 ASN A O 1
ATOM 1434 N N . PRO A 1 173 ? 14.126 1.073 -35.501 1.00 48.41 173 PRO A N 1
ATOM 1435 C CA . PRO A 1 173 ? 14.247 2.211 -36.395 1.00 48.41 173 PRO A CA 1
ATOM 1436 C C . PRO A 1 173 ? 12.850 2.781 -36.550 1.00 48.41 173 PRO A C 1
ATOM 1438 O O . PRO A 1 173 ? 12.160 2.414 -37.486 1.00 48.41 173 PRO A O 1
ATOM 1441 N N . LEU A 1 174 ? 12.421 3.581 -35.567 1.00 47.12 174 LEU A N 1
ATOM 1442 C CA . LEU A 1 174 ? 11.173 4.326 -35.527 1.00 47.12 174 LEU A CA 1
ATOM 1443 C C . LEU A 1 174 ? 10.165 3.778 -36.540 1.00 47.12 174 LEU A C 1
ATOM 1445 O O . LEU A 1 174 ? 9.942 4.398 -37.583 1.00 47.12 174 LEU A O 1
ATOM 1449 N N . VAL A 1 175 ? 9.513 2.646 -36.232 1.00 43.44 175 VAL A N 1
ATOM 1450 C CA . VAL A 1 175 ? 8.127 2.545 -36.676 1.00 43.44 175 VAL A CA 1
ATOM 1451 C C . VAL A 1 175 ? 7.473 3.699 -35.946 1.00 43.44 175 VAL A C 1
ATOM 1453 O O . VAL A 1 175 ? 7.123 3.622 -34.768 1.00 43.44 175 VAL A O 1
ATOM 1456 N N . LEU A 1 176 ? 7.458 4.833 -36.639 1.00 45.31 176 LEU A N 1
ATOM 1457 C CA . LEU A 1 176 ? 6.572 5.942 -36.450 1.00 45.31 176 LEU A CA 1
ATOM 1458 C C . LEU A 1 176 ? 5.174 5.328 -36.489 1.00 45.31 176 LEU A C 1
ATOM 1460 O O . LEU A 1 176 ? 4.410 5.523 -37.423 1.00 45.31 176 LEU A O 1
ATOM 1464 N N . VAL A 1 177 ? 4.773 4.733 -35.369 1.00 43.75 177 VAL A N 1
ATOM 1465 C CA . VAL A 1 177 ? 3.472 5.019 -34.807 1.00 43.75 177 VAL A CA 1
ATOM 1466 C C . VAL A 1 177 ? 3.551 6.482 -34.352 1.00 43.75 177 VAL A C 1
ATOM 1468 O O . VAL A 1 177 ? 3.378 6.838 -33.188 1.00 43.75 177 VAL A O 1
ATOM 1471 N N . SER A 1 178 ? 3.756 7.388 -35.322 1.00 40.06 178 SER A N 1
ATOM 1472 C CA . SER A 1 178 ? 2.725 8.360 -35.597 1.00 40.06 178 SER A CA 1
ATOM 1473 C C . SER A 1 178 ? 1.441 7.641 -35.235 1.00 40.06 178 SER A C 1
ATOM 1475 O O . SER A 1 178 ? 0.984 6.747 -35.947 1.00 40.06 178 SER A O 1
ATOM 1477 N N . ARG A 1 179 ? 0.854 8.003 -34.092 1.00 41.34 179 ARG A N 1
ATOM 1478 C CA . ARG A 1 179 ? -0.601 8.017 -34.070 1.00 41.34 179 ARG A CA 1
ATOM 1479 C C . ARG A 1 179 ? -0.981 8.512 -35.465 1.00 41.34 179 ARG A C 1
ATOM 1481 O O . ARG A 1 179 ? -0.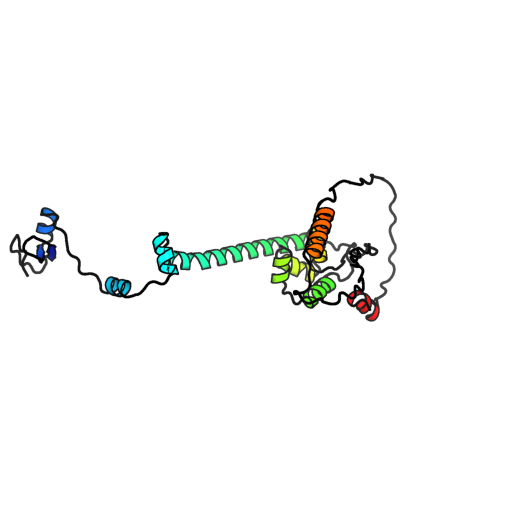362 9.509 -35.868 1.00 41.34 179 ARG A O 1
ATOM 1488 N N . PRO A 1 180 ? -1.895 7.873 -36.219 1.00 41.22 180 PRO A N 1
ATOM 1489 C CA . PRO A 1 180 ? -2.616 8.680 -37.172 1.00 41.22 180 PRO A CA 1
ATOM 1490 C C . PRO A 1 180 ? -3.023 9.870 -36.320 1.00 41.22 180 PRO A C 1
ATOM 1492 O O . PRO A 1 180 ? -3.727 9.741 -35.311 1.00 41.22 180 PRO A O 1
ATOM 1495 N N . VAL A 1 181 ? -2.390 11.009 -36.596 1.00 41.09 181 VAL A N 1
ATOM 1496 C CA . VAL A 1 181 ? -2.960 12.268 -36.229 1.00 41.09 181 VAL A CA 1
ATOM 1497 C C . VAL A 1 181 ? -4.269 12.067 -36.960 1.00 41.09 181 VAL A C 1
ATOM 1499 O O . VAL A 1 181 ? -4.316 12.058 -38.187 1.00 41.09 181 VAL A O 1
ATOM 1502 N N . PHE A 1 182 ? -5.325 11.739 -36.215 1.00 41.44 182 PHE A N 1
ATOM 1503 C CA . PHE A 1 182 ? -6.613 12.270 -36.559 1.00 41.44 182 PHE A CA 1
ATOM 1504 C C . PHE A 1 182 ? -6.327 13.769 -36.539 1.00 41.44 182 PHE A C 1
ATOM 1506 O O . PHE A 1 182 ? -6.553 14.473 -35.556 1.00 41.44 182 PHE A O 1
ATOM 1513 N N . GLU A 1 183 ? -5.742 14.238 -37.643 1.00 39.91 183 GLU A N 1
ATOM 1514 C CA . GLU A 1 183 ? -6.153 15.417 -38.329 1.00 39.91 183 GLU A CA 1
ATOM 1515 C C . GLU A 1 183 ? -7.639 15.137 -38.473 1.00 39.91 183 GLU A C 1
ATOM 1517 O O . GLU A 1 183 ? -8.127 14.619 -39.468 1.00 39.91 183 GLU A O 1
ATOM 1522 N N . ASN A 1 184 ? -8.381 15.418 -37.397 1.00 42.41 184 ASN A N 1
ATOM 1523 C CA . ASN A 1 184 ? -9.626 16.100 -37.577 1.00 42.41 184 ASN A CA 1
ATOM 1524 C C . ASN A 1 184 ? -9.211 17.197 -38.541 1.00 42.41 184 ASN A C 1
ATOM 1526 O O . ASN A 1 184 ? -8.391 18.032 -38.132 1.00 42.41 184 ASN A O 1
ATOM 1530 N N . PRO A 1 185 ? -9.622 17.136 -39.822 1.00 40.59 185 PRO A N 1
ATOM 1531 C CA . PRO A 1 185 ? -9.403 18.271 -40.673 1.00 40.59 185 PRO A CA 1
ATOM 1532 C C . PRO A 1 185 ? -9.961 19.408 -39.841 1.00 40.59 185 PRO A C 1
ATOM 1534 O O . PRO A 1 185 ? -11.126 19.371 -39.422 1.00 40.59 185 PRO A O 1
ATOM 1537 N N . VAL A 1 186 ? -9.105 20.371 -39.515 1.00 45.09 186 VAL A N 1
ATOM 1538 C CA . VAL A 1 186 ? -9.572 21.693 -39.163 1.00 45.09 186 VAL A CA 1
ATOM 1539 C C . VAL A 1 186 ? -10.230 22.152 -40.456 1.00 45.09 186 VAL A C 1
ATOM 1541 O O . VAL A 1 186 ? -9.656 22.859 -41.276 1.00 45.09 186 VAL A O 1
ATOM 1544 N N . LYS A 1 187 ? -11.453 21.658 -40.687 1.00 46.97 187 LYS A N 1
ATOM 1545 C CA . LYS A 1 187 ? -12.468 22.404 -41.372 1.00 46.97 187 LYS A CA 1
ATOM 1546 C C . LYS A 1 187 ? -12.484 23.667 -40.543 1.00 46.97 187 LYS A C 1
ATOM 1548 O O . LYS A 1 187 ? -13.030 23.696 -39.440 1.00 46.97 187 LYS A O 1
ATOM 1553 N N . ASN A 1 188 ? -11.844 24.690 -41.087 1.00 42.09 188 ASN A N 1
ATOM 1554 C CA . ASN A 1 188 ? -12.329 26.047 -40.994 1.00 42.09 188 ASN A CA 1
ATOM 1555 C C . ASN A 1 188 ? -13.789 26.006 -41.480 1.00 42.09 188 ASN A C 1
ATOM 1557 O O . ASN A 1 188 ? -14.114 26.400 -42.591 1.00 42.09 188 ASN A O 1
ATOM 1561 N N . SER A 1 189 ? -14.676 25.399 -40.692 1.00 40.94 189 SER A N 1
ATOM 1562 C CA . SER A 1 189 ? -16.037 25.847 -40.639 1.00 40.94 189 SER A CA 1
ATOM 1563 C C . SER A 1 189 ? -15.907 27.103 -39.812 1.00 40.94 189 SER A C 1
ATOM 1565 O O . SER A 1 189 ? -15.697 27.028 -38.595 1.00 40.94 189 SER A O 1
ATOM 1567 N N . ASP A 1 190 ? -16.003 28.239 -40.484 1.00 42.25 190 ASP A N 1
ATOM 1568 C CA . ASP A 1 190 ? -16.672 29.404 -39.938 1.00 42.25 190 ASP A CA 1
ATOM 1569 C C . ASP A 1 190 ? -18.043 28.946 -39.422 1.00 42.25 190 ASP A C 1
ATOM 1571 O O . ASP A 1 190 ? -19.086 29.105 -40.048 1.00 42.25 190 ASP A O 1
ATOM 1575 N N . SER A 1 191 ? -18.036 28.266 -38.279 1.00 45.69 191 SER A N 1
ATOM 1576 C CA . SER A 1 191 ? -19.217 28.022 -37.487 1.00 45.69 191 SER A CA 1
ATOM 1577 C C . SER A 1 191 ? -19.434 29.337 -36.776 1.00 45.69 191 SER A C 1
ATOM 1579 O O . SER A 1 191 ? -19.019 29.525 -35.629 1.00 45.69 191 SER A O 1
ATOM 1581 N N . GLU A 1 192 ? -20.051 30.272 -37.501 1.00 53.94 192 GLU A N 1
ATOM 1582 C CA . GLU A 1 192 ? -20.882 31.294 -36.893 1.00 53.94 192 GLU A CA 1
ATOM 1583 C C . GLU A 1 192 ? -21.645 30.599 -35.770 1.00 53.94 192 GLU A C 1
ATOM 1585 O O . GLU A 1 192 ? -22.489 29.732 -36.010 1.00 53.94 192 GLU A O 1
ATOM 1590 N N . ARG A 1 193 ? -21.270 30.898 -34.524 1.00 53.53 193 ARG A N 1
ATOM 1591 C CA . ARG A 1 193 ? -21.959 30.404 -33.337 1.00 53.53 193 ARG A CA 1
ATOM 1592 C C . ARG A 1 193 ? -23.340 31.043 -33.349 1.00 53.53 193 ARG A C 1
ATOM 1594 O O . ARG A 1 193 ? -23.565 32.074 -32.716 1.00 53.53 193 ARG A O 1
ATOM 1601 N N . LYS A 1 194 ? -24.250 30.468 -34.134 1.00 59.19 194 LYS A N 1
ATOM 1602 C CA . LYS A 1 194 ? -25.653 30.841 -34.151 1.00 59.19 194 LYS A CA 1
ATOM 1603 C C . LYS A 1 194 ? -26.163 30.613 -32.739 1.00 59.19 194 LYS A C 1
ATOM 1605 O O . LYS A 1 194 ? -26.019 29.532 -32.170 1.00 59.19 194 LYS A O 1
ATOM 1610 N N . LYS A 1 195 ? -26.659 31.694 -32.144 1.00 64.44 195 LYS A N 1
ATOM 1611 C CA . LYS A 1 195 ? -27.248 31.694 -30.807 1.00 64.44 195 LYS A CA 1
ATOM 1612 C C . LYS A 1 195 ? -28.329 30.598 -30.749 1.00 64.44 195 LYS A C 1
ATOM 1614 O O . LYS A 1 195 ? -29.000 30.378 -31.765 1.00 64.44 195 LYS A O 1
ATOM 1619 N N . PRO A 1 196 ? -28.507 29.930 -29.596 1.00 58.56 196 PRO A N 1
ATOM 1620 C CA . PRO A 1 196 ? -29.392 28.768 -29.454 1.00 58.56 196 PRO A CA 1
ATOM 1621 C C . PRO A 1 196 ? -30.856 29.028 -29.851 1.00 58.56 196 PRO A C 1
ATOM 1623 O O . PRO A 1 196 ? -31.574 28.080 -30.143 1.00 58.56 196 PRO A O 1
ATOM 1626 N N . ASP A 1 197 ? -31.274 30.290 -29.964 1.00 63.78 197 ASP A N 1
ATOM 1627 C CA . ASP A 1 197 ? -32.645 30.681 -30.315 1.00 63.78 197 ASP A CA 1
ATOM 1628 C C . ASP A 1 197 ? -32.980 30.602 -31.819 1.00 63.78 197 ASP A C 1
ATOM 1630 O O . ASP A 1 197 ? -34.079 30.972 -32.221 1.00 63.78 197 ASP A O 1
ATOM 1634 N N . SER A 1 198 ? -32.054 30.151 -32.677 1.00 65.06 198 SER A N 1
ATOM 1635 C CA . SER A 1 198 ? -32.235 30.167 -34.145 1.00 65.06 198 SER A CA 1
ATOM 1636 C C . SER A 1 198 ? -32.229 28.798 -34.832 1.00 65.06 198 SER A C 1
ATOM 1638 O O . SER A 1 198 ? -32.235 28.737 -36.060 1.00 65.06 198 SER A O 1
ATOM 1640 N N . LEU A 1 199 ? -32.237 27.694 -34.078 1.00 71.50 199 LEU A N 1
ATOM 1641 C CA . LEU A 1 199 ? -32.332 26.357 -34.672 1.00 71.50 199 LEU A CA 1
ATOM 1642 C C . LEU A 1 199 ? -33.787 26.039 -35.034 1.00 71.50 199 LEU A C 1
ATOM 1644 O O . LEU A 1 199 ? -34.657 25.990 -34.164 1.00 71.50 199 LEU A O 1
ATOM 1648 N N . SER A 1 200 ? -34.055 25.817 -36.323 1.00 81.25 200 SER A N 1
ATOM 1649 C CA . SER A 1 200 ? -35.380 25.407 -36.790 1.00 81.25 200 SER A CA 1
ATOM 1650 C C . SER A 1 200 ? -35.578 23.897 -36.615 1.00 81.25 200 SER A C 1
ATOM 1652 O O . SER A 1 200 ? -34.624 23.120 -36.545 1.00 81.25 200 SER A O 1
ATOM 1654 N N . ILE A 1 201 ? -36.834 23.445 -36.608 1.00 82.94 201 ILE A N 1
ATOM 1655 C CA . ILE A 1 201 ? -37.183 22.016 -36.504 1.00 82.94 201 ILE A CA 1
ATOM 1656 C C . ILE A 1 201 ? -36.572 21.199 -37.663 1.00 82.94 201 ILE A C 1
ATOM 1658 O O . ILE A 1 201 ? -36.281 20.014 -37.503 1.00 82.94 201 ILE A O 1
ATOM 1662 N N . ALA A 1 202 ? -36.326 21.826 -38.818 1.00 82.06 202 ALA A N 1
ATOM 1663 C CA . ALA A 1 202 ? -35.673 21.176 -39.951 1.00 82.06 202 ALA A CA 1
ATOM 1664 C C . ALA A 1 202 ? -34.184 20.880 -39.686 1.00 82.06 202 ALA A C 1
ATOM 1666 O O . ALA A 1 202 ? -33.674 19.862 -40.152 1.00 82.06 202 ALA A O 1
ATOM 1667 N N . ASP A 1 203 ? -33.503 21.715 -38.900 1.00 81.81 203 ASP A N 1
ATOM 1668 C CA . ASP A 1 203 ? -32.083 21.536 -38.579 1.00 81.81 203 ASP A CA 1
ATOM 1669 C C . ASP A 1 203 ? -31.874 20.395 -37.574 1.00 81.81 203 ASP A C 1
ATOM 1671 O O . ASP A 1 203 ? -30.914 19.634 -37.682 1.00 81.81 203 ASP A O 1
ATOM 1675 N N . LEU A 1 204 ? -32.821 20.204 -36.648 1.00 77.69 204 LEU A N 1
ATOM 1676 C CA . LEU A 1 204 ? -32.795 19.088 -35.695 1.00 77.69 204 LEU A CA 1
ATOM 1677 C C . LEU A 1 204 ? -32.975 17.725 -36.378 1.00 77.69 204 LEU A C 1
ATOM 1679 O O . LEU A 1 204 ? -32.309 16.765 -35.993 1.00 77.69 204 LEU A O 1
ATOM 1683 N N . LYS A 1 205 ? -33.813 17.646 -37.422 1.00 83.06 205 LYS A N 1
ATOM 1684 C CA . LYS A 1 205 ? -33.985 16.411 -38.207 1.00 83.06 205 LYS A CA 1
ATOM 1685 C C . LYS A 1 205 ? -32.712 16.023 -38.961 1.00 83.06 205 LYS A C 1
ATOM 1687 O O . LYS A 1 205 ? -32.337 14.857 -38.948 1.00 83.06 205 LYS A O 1
ATOM 1692 N N . ARG A 1 206 ? -31.992 17.001 -39.524 1.00 83.19 206 ARG A N 1
ATOM 1693 C CA . ARG A 1 206 ? -30.708 16.752 -40.209 1.00 83.19 206 ARG A CA 1
ATOM 1694 C C . ARG A 1 206 ? -29.633 16.210 -39.265 1.00 83.19 206 ARG A C 1
ATOM 1696 O O . ARG A 1 206 ? -28.879 15.322 -39.643 1.00 83.19 206 ARG A O 1
ATOM 1703 N N . ILE A 1 207 ? -29.580 16.711 -38.028 1.00 83.31 207 ILE A N 1
ATOM 1704 C CA . ILE A 1 207 ? -28.614 16.237 -37.021 1.00 83.31 207 ILE A CA 1
ATOM 1705 C C . ILE A 1 207 ? -28.927 14.798 -36.576 1.00 83.31 207 ILE A C 1
ATOM 1707 O O . ILE A 1 207 ? -28.002 14.041 -36.281 1.00 83.31 207 ILE A O 1
ATOM 1711 N N . GLN A 1 208 ? -30.206 14.410 -36.522 1.00 82.38 208 GLN A N 1
ATOM 1712 C CA . GLN A 1 208 ? -30.595 13.027 -36.228 1.00 82.38 208 GLN A CA 1
ATOM 1713 C C . GLN A 1 208 ? -30.207 12.071 -37.362 1.00 82.38 208 GLN A C 1
ATOM 1715 O O . GLN A 1 208 ? -29.543 11.073 -37.090 1.00 82.38 208 GLN A O 1
ATOM 1720 N N . GLU A 1 209 ? -30.502 12.416 -38.618 1.00 81.06 209 GLU A N 1
ATOM 1721 C CA . GLU A 1 209 ? -30.133 11.587 -39.779 1.00 81.06 209 GLU A CA 1
ATOM 1722 C C . GLU A 1 209 ? -28.608 11.392 -39.896 1.00 81.06 209 GLU A C 1
ATOM 1724 O O . GLU A 1 209 ? -28.135 10.286 -40.157 1.00 81.06 209 GLU A O 1
ATOM 1729 N N . GLU A 1 210 ? -27.805 12.429 -39.623 1.00 79.25 210 GLU A N 1
ATOM 1730 C CA . GLU A 1 210 ? -26.339 12.303 -39.627 1.00 79.25 210 GLU A CA 1
ATOM 1731 C C . GLU A 1 210 ? -25.786 11.399 -38.512 1.00 79.25 210 GLU A C 1
ATOM 1733 O O . GLU A 1 210 ? -24.701 10.828 -38.674 1.00 79.25 210 GLU A O 1
ATOM 1738 N N . ARG A 1 211 ? -26.482 11.274 -37.373 1.00 76.69 211 ARG A N 1
ATOM 1739 C CA . ARG A 1 211 ? -26.076 10.353 -36.296 1.00 76.69 211 ARG A CA 1
ATOM 1740 C C . ARG A 1 211 ? -26.412 8.910 -36.646 1.00 76.69 211 ARG A C 1
ATOM 1742 O O . ARG A 1 211 ? -25.551 8.048 -36.495 1.00 76.69 211 ARG A O 1
ATOM 1749 N N . GLU A 1 212 ? -27.599 8.667 -37.190 1.00 74.81 212 GLU A N 1
ATOM 1750 C CA . GLU A 1 212 ? -28.049 7.324 -37.577 1.00 74.81 212 GLU A CA 1
ATOM 1751 C C . GLU A 1 212 ? -27.202 6.725 -38.714 1.00 74.81 212 GLU A C 1
ATOM 1753 O O . GLU A 1 212 ? -26.947 5.521 -38.744 1.00 74.81 212 GLU A O 1
ATOM 1758 N N . LEU A 1 213 ? -26.679 7.560 -39.619 1.00 71.94 213 LEU A N 1
ATOM 1759 C CA . LEU A 1 213 ? -25.757 7.115 -40.671 1.00 71.94 213 LEU A CA 1
ATOM 1760 C C . LEU A 1 213 ? -24.369 6.723 -40.142 1.00 71.94 213 LEU A C 1
ATOM 1762 O O . LEU A 1 213 ? -23.703 5.878 -40.738 1.00 71.94 213 LEU A O 1
ATOM 1766 N N . LYS A 1 214 ? -23.918 7.317 -39.030 1.00 65.88 214 LYS A N 1
ATOM 1767 C CA . LYS A 1 214 ? -22.618 6.993 -38.417 1.00 65.88 214 LYS A CA 1
ATOM 1768 C C . LYS A 1 214 ? -22.671 5.747 -37.543 1.00 65.88 214 LYS A C 1
ATOM 1770 O O . LYS A 1 214 ? -21.667 5.052 -37.439 1.00 65.88 214 LYS A O 1
ATOM 1775 N N . GLU A 1 215 ? -23.822 5.452 -36.948 1.00 59.28 215 GLU A N 1
ATOM 1776 C CA . GLU A 1 215 ? -24.008 4.253 -36.121 1.00 59.28 215 GLU A CA 1
ATOM 1777 C C . GLU A 1 215 ? -24.196 2.969 -36.953 1.00 59.28 215 GLU A C 1
ATOM 1779 O O . GLU A 1 215 ? -24.050 1.875 -36.419 1.00 59.28 215 GLU A O 1
ATOM 1784 N N . ASN A 1 216 ? -24.419 3.078 -38.270 1.00 49.38 216 ASN A N 1
ATOM 1785 C CA . ASN A 1 216 ? -24.621 1.941 -39.180 1.00 49.38 216 ASN A CA 1
ATOM 1786 C C . ASN A 1 216 ? -23.365 1.474 -39.949 1.00 49.38 216 ASN A C 1
ATOM 1788 O O . ASN A 1 216 ? -23.491 0.770 -40.952 1.00 49.38 216 ASN A O 1
ATOM 1792 N N . PHE A 1 217 ? -22.148 1.823 -39.516 1.00 41.94 217 PHE A N 1
ATOM 1793 C CA . PHE A 1 217 ? -20.936 1.258 -40.128 1.00 41.94 217 PHE A CA 1
ATOM 1794 C C . PHE A 1 217 ? -20.693 -0.185 -39.631 1.00 41.94 217 PHE A C 1
ATOM 1796 O O . PHE A 1 217 ? -20.449 -0.367 -38.438 1.00 41.94 217 PHE A O 1
ATOM 1803 N N . PRO A 1 218 ? -20.740 -1.220 -40.497 1.00 44.84 218 PRO A N 1
ATOM 1804 C CA . PRO A 1 218 ? -20.615 -2.610 -40.065 1.00 44.84 218 PRO A CA 1
ATOM 1805 C C . PRO A 1 218 ? -19.168 -2.955 -39.693 1.00 44.84 218 PRO A C 1
ATOM 1807 O O . PRO A 1 218 ? -18.249 -2.764 -40.492 1.00 44.84 218 PRO A O 1
ATOM 1810 N N . GLU A 1 219 ? -18.979 -3.536 -38.508 1.00 55.28 219 GLU A N 1
ATOM 1811 C CA . GLU A 1 219 ? -17.763 -4.255 -38.113 1.00 55.28 219 GLU A CA 1
ATOM 1812 C C . GLU A 1 219 ? -17.527 -5.444 -39.054 1.00 55.28 219 GLU A C 1
ATOM 1814 O O . GLU A 1 219 ? -18.081 -6.518 -38.836 1.00 55.28 219 GLU A O 1
ATOM 1819 N N . TYR A 1 220 ? -16.706 -5.299 -40.098 1.00 49.16 220 TYR A N 1
ATOM 1820 C CA . TYR A 1 220 ? -16.296 -6.450 -40.905 1.00 49.16 220 TYR A CA 1
ATOM 1821 C C . TYR A 1 220 ? -14.866 -6.314 -41.470 1.00 49.16 220 TYR A C 1
ATOM 1823 O O . TYR A 1 220 ? -14.622 -5.544 -42.393 1.00 49.16 220 TYR A O 1
ATOM 1831 N N . PHE A 1 221 ? -13.985 -7.191 -40.951 1.00 43.91 221 PHE A N 1
ATOM 1832 C CA . PHE A 1 221 ? -12.748 -7.758 -41.540 1.00 43.91 221 PHE A CA 1
ATOM 1833 C C . PHE A 1 221 ? -11.456 -6.922 -41.618 1.00 43.91 221 PHE A C 1
ATOM 1835 O O . PHE A 1 221 ? -11.495 -5.729 -41.863 1.00 43.91 221 PHE A O 1
ATOM 1842 N N . LYS A 1 222 ? -10.240 -7.491 -41.491 1.00 39.97 222 LYS A N 1
ATOM 1843 C CA . LYS A 1 222 ? -9.680 -8.849 -41.208 1.00 39.97 222 LYS A CA 1
ATOM 1844 C C . LYS A 1 222 ? -8.180 -8.606 -40.917 1.00 39.97 222 LYS A C 1
ATOM 1846 O O . LYS A 1 222 ? -7.595 -7.742 -41.549 1.00 39.97 222 LYS A O 1
ATOM 1851 N N . LYS A 1 223 ? -7.548 -9.203 -39.900 1.00 46.88 223 LYS A N 1
ATOM 1852 C CA . LYS A 1 223 ? -6.764 -10.454 -40.005 1.00 46.88 223 LYS A CA 1
ATOM 1853 C C . LYS A 1 223 ? -5.964 -10.575 -41.315 1.00 46.88 223 LYS A C 1
ATOM 1855 O O . LYS A 1 223 ? -6.475 -11.133 -42.279 1.00 46.88 223 LYS A O 1
ATOM 1860 N N . GLU A 1 224 ? -4.705 -10.151 -41.280 1.00 38.50 224 GLU A N 1
ATOM 1861 C CA . GLU A 1 224 ? -3.647 -10.694 -42.133 1.00 38.50 224 GLU A CA 1
ATOM 1862 C C . GLU A 1 224 ? -2.636 -11.422 -41.246 1.00 38.50 224 GLU A C 1
ATOM 1864 O O . GLU A 1 224 ? -1.965 -10.844 -40.392 1.00 38.50 224 GLU A O 1
ATOM 1869 N N . SER A 1 225 ? -2.638 -12.738 -41.416 1.00 41.66 225 SER A N 1
ATOM 1870 C CA . SER A 1 225 ? -1.549 -13.656 -41.125 1.00 41.66 225 SER A CA 1
ATOM 1871 C C . SER A 1 225 ? -0.370 -13.334 -42.040 1.00 41.66 225 SER A C 1
ATOM 1873 O O . SER A 1 225 ? -0.563 -13.275 -43.253 1.00 41.66 225 SER A O 1
ATOM 1875 N N . VAL A 1 226 ? 0.825 -13.180 -41.475 1.00 36.91 226 VAL A N 1
ATOM 1876 C CA . VAL A 1 226 ? 2.079 -13.229 -42.232 1.00 36.91 226 VAL A CA 1
ATOM 1877 C C . VAL A 1 226 ? 2.850 -14.457 -41.770 1.00 36.91 226 VAL A C 1
ATOM 1879 O O . VAL A 1 226 ? 2.920 -14.750 -40.576 1.00 36.91 226 VAL A O 1
ATOM 1882 N N . GLU A 1 227 ? 3.301 -15.185 -42.779 1.00 39.19 227 GLU A N 1
ATOM 1883 C CA . GLU A 1 227 ? 3.871 -16.521 -42.783 1.00 39.19 227 GLU A CA 1
ATOM 1884 C C . GLU A 1 227 ? 5.290 -16.563 -42.204 1.00 39.19 227 GLU A C 1
ATOM 1886 O O . GLU A 1 227 ? 6.038 -15.585 -42.241 1.00 39.19 227 GLU A O 1
ATOM 1891 N N . GLU A 1 228 ? 5.631 -17.739 -41.679 1.00 40.09 228 GLU A N 1
ATOM 1892 C CA . GLU A 1 228 ? 6.987 -18.188 -41.383 1.00 40.09 228 GLU A CA 1
ATOM 1893 C C . GLU A 1 228 ? 7.856 -18.165 -42.646 1.00 40.09 228 GLU A C 1
ATOM 1895 O O . GLU A 1 228 ? 7.479 -18.701 -43.688 1.00 40.09 228 GLU A O 1
ATOM 1900 N N . SER A 1 229 ? 9.067 -17.628 -42.519 1.00 39.88 229 SER A N 1
ATOM 1901 C CA . SER A 1 229 ? 10.191 -18.013 -43.365 1.00 39.88 229 SER A CA 1
ATOM 1902 C C . SER A 1 229 ? 11.446 -18.108 -42.504 1.00 39.88 229 SER A C 1
ATOM 1904 O O . SER A 1 229 ? 11.918 -17.105 -41.962 1.00 39.88 229 SER A O 1
ATOM 1906 N N . ASP A 1 230 ? 11.916 -19.344 -42.377 1.00 36.88 230 ASP A N 1
ATOM 1907 C CA . ASP A 1 230 ? 13.213 -19.766 -41.866 1.00 36.88 230 ASP A CA 1
ATOM 1908 C C . ASP A 1 230 ? 14.386 -19.297 -42.756 1.00 36.88 230 ASP A C 1
ATOM 1910 O O . ASP A 1 230 ? 14.211 -18.986 -43.932 1.00 36.88 230 ASP A O 1
ATOM 1914 N N . GLU A 1 231 ? 15.581 -19.360 -42.153 1.00 41.50 231 GLU A N 1
ATOM 1915 C CA . GLU A 1 231 ? 16.941 -19.305 -42.726 1.00 41.50 231 GLU A CA 1
ATOM 1916 C C . GLU A 1 231 ? 17.515 -17.938 -43.156 1.00 41.50 231 GLU A C 1
ATOM 1918 O O . GLU A 1 231 ? 17.240 -17.433 -44.237 1.00 41.50 231 GLU A O 1
ATOM 1923 N N . SER A 1 232 ? 18.461 -17.411 -42.357 1.00 34.72 232 SER A N 1
ATOM 1924 C CA . SER A 1 232 ? 19.876 -17.314 -42.782 1.00 34.72 232 SER A CA 1
ATOM 1925 C C . SER A 1 232 ? 20.799 -16.709 -41.705 1.00 34.72 232 SER A C 1
ATOM 1927 O O . SER A 1 232 ? 20.616 -15.571 -41.282 1.00 34.72 232 SER A O 1
ATOM 1929 N N . GLU A 1 233 ? 21.812 -17.502 -41.351 1.00 37.97 233 GLU A N 1
ATOM 1930 C CA . GLU A 1 233 ? 23.240 -17.166 -41.196 1.00 37.97 233 GLU A CA 1
ATOM 1931 C C . GLU A 1 233 ? 23.751 -16.175 -40.124 1.00 37.97 233 GLU A C 1
ATOM 1933 O O . GLU A 1 233 ? 23.384 -15.008 -40.013 1.00 37.97 233 GLU A O 1
ATOM 1938 N N . GLU A 1 234 ? 24.717 -16.699 -39.360 1.00 44.44 234 GLU A N 1
ATOM 1939 C CA . GLU A 1 234 ? 25.578 -16.023 -38.395 1.00 44.44 234 GLU A CA 1
ATOM 1940 C C . GLU A 1 234 ? 26.521 -15.009 -39.067 1.00 44.44 234 GLU A C 1
ATOM 1942 O O . GLU A 1 234 ? 27.434 -15.392 -39.795 1.00 44.44 234 GLU A O 1
ATOM 1947 N N . GLU A 1 235 ? 26.435 -13.729 -38.691 1.00 40.34 235 GLU A N 1
ATOM 1948 C CA . GLU A 1 235 ? 27.560 -12.797 -38.837 1.00 40.34 235 GLU A CA 1
ATOM 1949 C C . GLU A 1 235 ? 27.792 -11.979 -37.556 1.00 40.34 235 GLU A C 1
ATOM 1951 O O . GLU A 1 235 ? 26.945 -11.225 -37.079 1.00 40.34 235 GLU A O 1
ATOM 1956 N N . LYS A 1 236 ? 29.000 -12.118 -36.993 1.00 46.97 236 LYS A N 1
ATOM 1957 C CA . LYS A 1 236 ? 29.516 -11.318 -35.871 1.00 46.97 236 LYS A CA 1
ATOM 1958 C C . LYS A 1 236 ? 29.847 -9.889 -36.329 1.00 46.97 236 LYS A C 1
ATOM 1960 O O . LYS A 1 236 ? 30.705 -9.743 -37.206 1.00 46.97 236 LYS A O 1
ATOM 1965 N N . PRO A 1 237 ? 29.349 -8.821 -35.677 1.00 44.25 237 PRO A N 1
ATOM 1966 C CA . PRO A 1 237 ? 29.867 -7.485 -35.912 1.00 44.25 237 PRO A CA 1
ATOM 1967 C C . PRO A 1 237 ? 31.023 -7.145 -34.961 1.00 44.25 237 PRO A C 1
ATOM 1969 O O . PRO A 1 237 ? 30.963 -7.297 -33.743 1.00 44.25 237 PRO A O 1
ATOM 1972 N N . LYS A 1 238 ? 32.093 -6.664 -35.594 1.00 44.19 238 LYS A N 1
ATOM 1973 C CA . LYS A 1 238 ? 33.339 -6.140 -35.033 1.00 44.19 238 LYS A CA 1
ATOM 1974 C C . LYS A 1 238 ? 33.097 -4.895 -34.169 1.00 44.19 238 LYS A C 1
ATOM 1976 O O . LYS A 1 238 ? 32.300 -4.031 -34.537 1.00 44.19 238 LYS A O 1
ATOM 1981 N N . GLU A 1 239 ? 33.865 -4.780 -33.085 1.00 48.00 239 GLU A N 1
ATOM 1982 C CA . GLU A 1 239 ? 33.992 -3.583 -32.246 1.00 48.00 239 GLU A CA 1
ATOM 1983 C C . GLU A 1 239 ? 34.253 -2.332 -33.102 1.00 48.00 239 GLU A C 1
ATOM 1985 O O . GLU A 1 239 ? 35.283 -2.212 -33.769 1.00 48.00 239 GLU A O 1
ATOM 1990 N N . LYS A 1 240 ? 33.319 -1.377 -33.072 1.00 44.19 240 LYS A N 1
ATOM 1991 C CA . LYS A 1 240 ? 33.538 -0.010 -33.555 1.00 44.19 240 LYS A CA 1
ATOM 1992 C C . LYS A 1 240 ? 33.474 0.943 -32.370 1.00 44.19 240 LYS A C 1
ATOM 1994 O O . LYS A 1 240 ? 32.543 0.900 -31.571 1.00 44.19 240 LYS A O 1
ATOM 1999 N N . GLY A 1 241 ? 34.516 1.766 -32.270 1.00 47.38 241 GLY A N 1
ATOM 2000 C CA . GLY A 1 241 ? 34.777 2.693 -31.178 1.00 47.38 241 GLY A CA 1
ATOM 2001 C C . GLY A 1 241 ? 33.592 3.584 -30.811 1.00 47.38 241 GLY A C 1
ATOM 2002 O O . GLY A 1 241 ? 32.859 4.078 -31.668 1.00 47.38 241 GLY A O 1
ATOM 2003 N N . LYS A 1 242 ? 33.455 3.790 -29.500 1.00 45.41 242 LYS A N 1
ATOM 2004 C CA . LYS A 1 242 ? 32.505 4.695 -28.855 1.00 45.41 242 LYS A CA 1
ATOM 2005 C C . LYS A 1 242 ? 32.658 6.102 -29.444 1.00 45.41 242 LYS A C 1
ATOM 2007 O O . LYS A 1 242 ? 33.673 6.754 -29.217 1.00 45.41 242 LYS A O 1
ATOM 2012 N N . LYS A 1 243 ? 31.659 6.565 -30.197 1.00 63.12 243 LYS A N 1
ATOM 2013 C CA . LYS A 1 243 ? 31.435 7.996 -30.419 1.00 63.12 243 LYS A CA 1
ATOM 2014 C C . LYS A 1 243 ? 30.469 8.461 -29.339 1.00 63.12 243 LYS A C 1
ATOM 2016 O O . LYS A 1 243 ? 29.332 8.001 -29.296 1.00 63.12 243 LYS A O 1
ATOM 2021 N N . GLU A 1 244 ? 30.950 9.314 -28.448 1.00 71.06 244 GLU A N 1
ATOM 2022 C CA . GLU A 1 244 ? 30.107 10.035 -27.501 1.00 71.06 244 GLU A CA 1
ATOM 2023 C C . GLU A 1 244 ? 29.224 11.001 -28.307 1.00 71.06 244 GLU A C 1
ATOM 2025 O O . GLU A 1 244 ? 29.737 11.833 -29.055 1.00 71.06 244 GLU A O 1
ATOM 2030 N N . LEU A 1 245 ? 27.902 10.819 -28.230 1.00 68.19 245 LEU A N 1
ATOM 2031 C CA . LEU A 1 245 ? 26.926 11.724 -28.841 1.00 68.19 245 LEU A CA 1
ATOM 2032 C C . LEU A 1 245 ? 26.975 13.071 -28.116 1.00 68.19 245 LEU A C 1
ATOM 2034 O O . LEU A 1 245 ? 27.075 13.123 -26.888 1.00 68.19 245 LEU A O 1
ATOM 2038 N N . SER A 1 246 ? 26.905 14.151 -28.884 1.00 80.19 246 SER A N 1
ATOM 2039 C CA . SER A 1 246 ? 26.960 15.515 -28.360 1.00 80.19 246 SER A CA 1
ATOM 2040 C C . SER A 1 246 ? 25.693 15.862 -27.562 1.00 80.19 246 SER A C 1
ATOM 2042 O O . SER A 1 246 ? 24.609 15.334 -27.818 1.00 80.19 246 SER A O 1
ATOM 2044 N N . GLU A 1 247 ? 25.803 16.765 -26.579 1.00 78.44 247 GLU A N 1
ATOM 2045 C CA . GLU A 1 247 ? 24.668 17.162 -25.724 1.00 78.44 247 GLU A CA 1
ATOM 2046 C C . GLU A 1 247 ? 23.481 17.753 -26.511 1.00 78.44 247 GLU A C 1
ATOM 2048 O O . GLU A 1 247 ? 22.339 17.702 -26.040 1.00 78.44 247 GLU A O 1
ATOM 2053 N N . ASP A 1 248 ? 23.731 18.269 -27.716 1.00 76.00 248 ASP A N 1
ATOM 2054 C CA . ASP A 1 248 ? 22.713 18.847 -28.592 1.00 76.00 248 ASP A CA 1
ATOM 2055 C C . ASP A 1 248 ? 21.892 17.769 -29.327 1.00 76.00 248 ASP A C 1
ATOM 2057 O O . ASP A 1 248 ? 20.666 17.869 -29.372 1.00 76.00 248 ASP A O 1
ATOM 2061 N N . GLU A 1 249 ? 22.508 16.661 -29.759 1.00 78.69 249 GLU A N 1
ATOM 2062 C CA . GLU A 1 249 ? 21.789 15.508 -30.340 1.00 78.69 249 GLU A CA 1
ATOM 2063 C C . GLU A 1 249 ? 20.848 14.851 -29.311 1.00 78.69 249 GLU A C 1
ATOM 2065 O O . GLU A 1 249 ? 19.757 14.374 -29.639 1.00 78.69 249 GLU A O 1
ATOM 2070 N N . ILE A 1 250 ? 21.231 14.880 -28.029 1.00 79.50 250 ILE A N 1
ATOM 2071 C CA . ILE A 1 250 ? 20.404 14.384 -26.920 1.00 79.50 250 ILE A CA 1
ATOM 2072 C C . ILE A 1 250 ? 19.202 15.308 -26.669 1.00 79.50 250 ILE A C 1
ATOM 2074 O O . ILE A 1 250 ? 18.126 14.834 -26.291 1.00 79.50 250 ILE A O 1
ATOM 2078 N N . ARG A 1 251 ? 19.347 16.626 -26.859 1.00 73.81 251 ARG A N 1
ATOM 2079 C CA . ARG A 1 251 ? 18.230 17.574 -26.704 1.00 73.81 251 ARG A CA 1
ATOM 2080 C C . ARG A 1 251 ? 17.184 17.412 -27.800 1.00 73.81 251 ARG A C 1
ATOM 2082 O O . ARG A 1 251 ? 15.995 17.443 -27.472 1.00 73.81 251 ARG A O 1
ATOM 2089 N N . ASP A 1 252 ? 17.601 17.176 -29.038 1.00 82.81 252 ASP A N 1
ATOM 2090 C CA . ASP A 1 252 ? 16.680 17.021 -30.170 1.00 82.81 252 ASP A CA 1
ATOM 2091 C C . ASP A 1 252 ? 15.812 15.760 -30.054 1.00 82.81 252 ASP A C 1
ATOM 2093 O O . ASP A 1 252 ? 14.612 15.799 -30.339 1.00 82.81 252 ASP A O 1
ATOM 2097 N N . LEU A 1 253 ? 16.362 14.675 -29.499 1.00 73.38 253 LEU A N 1
ATOM 2098 C CA . LEU A 1 253 ? 15.597 13.464 -29.174 1.00 73.38 253 LEU A CA 1
ATOM 2099 C C . LEU A 1 253 ? 14.513 13.689 -28.104 1.00 73.38 253 LEU A C 1
ATOM 2101 O O . LEU A 1 253 ? 13.518 12.964 -28.077 1.00 73.38 253 LEU A O 1
ATOM 2105 N N . ILE A 1 254 ? 14.689 14.675 -27.216 1.00 72.44 254 ILE A N 1
ATOM 2106 C CA . ILE A 1 254 ? 13.794 14.908 -26.070 1.00 72.44 254 ILE A CA 1
ATOM 2107 C C . ILE A 1 254 ? 12.732 15.967 -26.374 1.00 72.44 254 ILE A C 1
ATOM 2109 O O . ILE A 1 254 ? 11.604 15.839 -25.896 1.00 72.44 254 ILE A O 1
ATOM 2113 N N . PHE A 1 255 ? 13.073 17.015 -27.128 1.00 68.69 255 PHE A N 1
ATOM 2114 C CA . PHE A 1 255 ? 12.225 18.205 -27.230 1.00 68.69 255 PHE A CA 1
ATOM 2115 C C . PHE A 1 255 ? 11.593 18.473 -28.597 1.00 68.69 255 PHE A C 1
ATOM 2117 O O . PHE A 1 255 ? 10.762 19.374 -28.628 1.00 68.69 255 PHE A O 1
ATOM 2124 N N . LYS A 1 256 ? 11.901 17.707 -29.664 1.00 53.31 256 LYS A N 1
ATOM 2125 C CA . LYS A 1 256 ? 11.292 17.832 -31.013 1.00 53.31 256 LYS A CA 1
ATOM 2126 C C . LYS A 1 256 ? 10.923 19.283 -31.367 1.00 53.31 256 LYS A C 1
ATOM 2128 O O . LYS A 1 256 ? 9.751 19.664 -31.284 1.00 53.31 256 LYS A O 1
ATOM 2133 N N . ARG A 1 257 ? 11.925 20.088 -31.721 1.00 42.62 257 ARG A N 1
ATOM 2134 C CA . ARG A 1 257 ? 11.666 21.338 -32.439 1.00 42.62 257 ARG A CA 1
ATOM 2135 C C . ARG A 1 257 ? 11.488 21.059 -33.924 1.00 42.62 257 ARG A C 1
ATOM 2137 O O . ARG A 1 257 ? 12.133 20.105 -34.409 1.00 42.62 257 ARG A O 1
#

Foldseek 3Di:
DAAPPPRDPDPPWDWFFFQDPVGTGTHTPVVCVVPVTDTDDDDDPVRVVVVVDDDDPVCVVCVVVVHDPVVVVVVVVVVVVVVVVVLVVLLVVVVVQLVVQFDDDPFWDPLLLVVLVVLCVVVVDDLVRLCVQLVHRSNQNVCSNVVGAGPPCPSVQVSSCVVSVDDTTPPCPDPPPPVPPPCPPPPPPPPPVPDPVPDDPVNVVVVVVVVVVVVPDDPDDDDDDDDDDDDDDDDDDDDDDDDDDDPVVVVCSPPPD

pLDDT: mean 77.55, std 18.62, range [34.72, 97.62]

Radius of gyration: 39.47 Å; chains: 1; bounding box: 84×52×102 Å

Sequence (257 aa):
MECYRCGTSDRNVRFFDVIKREGIMKVCENCYKKEDSPVFRKPTEFQLKEIERKPGIYERLSRMAGINPQERRTERPLLINQDTNLRKLVDKNYVERVKKETTPRADLIDNFHWIIMRARRSRKMTQKQFADEIEEPEAAIKMAEEGNLPNDGDKLLNKIQNCLRINLLRNNPLVLVSRPVFENPVKNSDSERKKPDSLSIADLKRIQEERELKENFPEYFKKESVEESDESEEEKPKEKGKKELSEDEIRDLIFKR